Protein AF-A0A1H8HJT3-F1 (afdb_monomer_lite)

Foldseek 3Di:
DFDADPNDTDPDDFKDQLVRLCVVLVPDSVVSVVLCVVVVLDPPPPPDPSRPSMGGCVVCVVVSVQLSQFDALCVLCVLQVHDSVVSVLCVVLVQFDFQDPDPVDRRTHHNVSSVVLLVVLVVQADEDPDPDPFKDWLVVLCVVQVHRSNVVSVCSVVVQWRWYFHPVDSHSRRIITGNVSSVVSLVVVLVVVVVVVVPPPAKDFLCVLCVQQPNNDPVLSVVCVVVVNFDWDWDQRPRVRDTTTMDGPVRSVSNVQFKHALNRLCVVLVDDSVVLVVQCVVLVFDADQVVNNDSDRMGTCVRSVVSSVVVSVVVVD

Secondary structure (DSSP, 8-state):
--EEETTEEESS--EEEHHHHHHHH---HHHHHHHHHHTTSS-TT--S-TTT-EEEHHHHHHHHHHHHT-B-HHHHHHHHT--HHHHHHHHHTTSS--S---TT-S--B-HHHHHHHHHHHHHHPEEE-TT-TTEEEHHHHHHHHT--HHHHHHHHHTTSS-EEEETT--SGGGEEEEHHHHHHHHHHHHHHHHHHHHTSTTEEEHHHHHHHTT---HHHHHHHHHTTSS--EEEE-TTT--EEEEEEHHHHHHHHHHEEEHHHHHHHH---HHHHHHHHHHTTPPP--GGG---SSEEEHHHHHHHHHHHHHHTT-

Structure (mmCIF, N/CA/C/O backbone):
data_AF-A0A1H8HJT3-F1
#
_entry.id   AF-A0A1H8HJT3-F1
#
loop_
_atom_site.group_PDB
_atom_site.id
_atom_site.type_symbol
_atom_site.label_atom_id
_atom_site.label_alt_id
_atom_site.label_comp_id
_atom_site.label_asym_id
_atom_site.label_entity_id
_atom_site.label_seq_id
_atom_site.pdbx_PDB_ins_code
_atom_site.Cartn_x
_atom_site.Cartn_y
_atom_site.Cartn_z
_atom_site.occupancy
_atom_site.B_iso_or_equiv
_atom_site.auth_seq_id
_atom_site.auth_comp_id
_atom_site.auth_asym_id
_atom_site.auth_atom_id
_atom_site.pdbx_PDB_model_num
ATOM 1 N N . MET A 1 1 ? 26.029 -5.444 -39.723 1.00 47.34 1 MET A N 1
ATOM 2 C CA . MET A 1 1 ? 26.834 -6.480 -40.407 1.00 47.34 1 MET A CA 1
ATOM 3 C C . MET A 1 1 ? 25.869 -7.390 -41.136 1.00 47.34 1 MET A C 1
ATOM 5 O O . MET A 1 1 ? 24.895 -7.790 -40.513 1.00 47.34 1 MET A O 1
ATOM 9 N N . ALA A 1 2 ? 26.097 -7.652 -42.421 1.00 57.31 2 ALA A N 1
ATOM 10 C CA . ALA A 1 2 ? 25.300 -8.609 -43.182 1.00 57.31 2 ALA A CA 1
ATOM 11 C C . ALA A 1 2 ? 25.501 -10.018 -42.601 1.00 57.31 2 ALA A C 1
ATOM 13 O O . ALA A 1 2 ? 26.639 -10.463 -42.432 1.00 57.31 2 ALA A O 1
ATOM 14 N N . GLU A 1 3 ? 24.411 -10.689 -42.231 1.00 67.06 3 GLU A N 1
ATOM 15 C CA . GLU A 1 3 ? 24.449 -12.054 -41.708 1.00 67.06 3 GLU A CA 1
ATOM 16 C C . GLU A 1 3 ? 24.258 -13.032 -42.870 1.00 67.06 3 GLU A C 1
ATOM 18 O O . GLU A 1 3 ? 23.295 -12.929 -43.627 1.00 67.06 3 GLU A O 1
ATOM 23 N N . PHE A 1 4 ? 25.185 -13.978 -43.030 1.00 71.19 4 PHE A N 1
ATOM 24 C CA . PHE A 1 4 ? 25.127 -14.983 -44.089 1.00 71.19 4 PHE A CA 1
ATOM 25 C C . PHE A 1 4 ? 24.716 -16.334 -43.506 1.00 71.19 4 PHE A C 1
ATOM 27 O O . PHE A 1 4 ? 25.424 -16.903 -42.674 1.00 71.19 4 PHE A O 1
ATOM 34 N N . LEU A 1 5 ? 23.591 -16.879 -43.970 1.00 70.31 5 LEU A N 1
ATOM 35 C CA . LEU A 1 5 ? 23.123 -18.223 -43.624 1.00 70.31 5 LEU A CA 1
ATOM 36 C C . LEU A 1 5 ? 23.218 -19.110 -44.864 1.00 70.31 5 LEU A C 1
ATOM 38 O O . LEU A 1 5 ? 22.605 -18.825 -45.891 1.00 70.31 5 LEU A O 1
ATOM 42 N N . LEU A 1 6 ? 24.012 -20.182 -44.770 1.00 78.06 6 LEU A N 1
ATOM 43 C CA . LEU A 1 6 ? 24.258 -21.129 -45.869 1.00 78.06 6 LEU A CA 1
ATOM 44 C C . LEU A 1 6 ? 24.693 -20.438 -47.180 1.00 78.06 6 LEU A C 1
ATOM 46 O O . LEU A 1 6 ? 24.248 -20.800 -48.267 1.00 78.06 6 LEU A O 1
ATOM 50 N N . GLY A 1 7 ? 25.546 -19.412 -47.073 1.00 74.81 7 GLY A N 1
ATOM 51 C CA . GLY A 1 7 ? 26.086 -18.679 -48.224 1.00 74.81 7 GLY A CA 1
ATOM 52 C C . GLY A 1 7 ? 25.129 -17.666 -48.861 1.00 74.81 7 GLY A C 1
ATOM 53 O O . GLY A 1 7 ? 25.466 -17.095 -49.893 1.00 74.81 7 GLY A O 1
ATOM 54 N N . ARG A 1 8 ? 23.957 -17.414 -48.264 1.00 69.62 8 ARG A N 1
ATOM 55 C CA . ARG A 1 8 ? 23.030 -16.358 -48.692 1.00 69.62 8 ARG A CA 1
ATOM 56 C C . ARG A 1 8 ? 23.002 -15.234 -47.673 1.00 69.62 8 ARG A C 1
ATOM 58 O O . ARG A 1 8 ? 22.897 -15.496 -46.476 1.00 69.62 8 ARG A O 1
ATOM 65 N N . GLU A 1 9 ? 23.081 -14.002 -48.160 1.00 75.44 9 GLU A N 1
ATOM 66 C CA . GLU A 1 9 ? 22.855 -12.819 -47.340 1.00 75.44 9 GLU A CA 1
ATOM 67 C C . GLU A 1 9 ? 21.403 -12.819 -46.859 1.00 75.44 9 GLU A C 1
ATOM 69 O O . GLU A 1 9 ? 20.465 -12.930 -47.653 1.00 75.44 9 GLU A O 1
ATOM 74 N N . VAL A 1 10 ? 21.220 -12.745 -45.547 1.00 72.75 10 VAL A N 1
ATOM 75 C CA . VAL A 1 10 ? 19.909 -12.645 -44.919 1.00 72.75 10 VAL A CA 1
ATOM 76 C C . VAL A 1 10 ? 19.717 -11.200 -44.497 1.00 72.75 10 VAL A C 1
ATOM 78 O O . VAL A 1 10 ? 20.330 -10.728 -43.543 1.00 72.75 10 VAL A O 1
ATOM 81 N N . SER A 1 11 ? 18.861 -10.497 -45.236 1.00 71.12 11 SER A N 1
ATOM 82 C CA . SER A 1 11 ? 18.556 -9.084 -45.002 1.00 71.12 11 SER A CA 1
ATOM 83 C C . SER A 1 11 ? 17.701 -8.855 -43.753 1.00 71.12 11 SER A C 1
ATOM 85 O O . SER A 1 11 ? 17.733 -7.769 -43.183 1.00 71.12 11 SER A O 1
ATOM 87 N N . GLU A 1 12 ? 16.945 -9.867 -43.315 1.00 74.50 12 GLU A N 1
ATOM 88 C CA . GLU A 1 12 ? 16.011 -9.759 -42.194 1.00 74.50 12 GLU A CA 1
ATOM 89 C C . GLU A 1 12 ? 16.034 -11.004 -41.307 1.00 74.50 12 GLU A C 1
ATOM 91 O O . GLU A 1 12 ? 15.809 -12.134 -41.756 1.00 74.50 12 GLU A O 1
ATOM 96 N N . ARG A 1 13 ? 16.238 -10.793 -40.005 1.00 79.00 13 ARG A N 1
ATOM 97 C CA . ARG A 1 13 ? 16.181 -11.866 -39.017 1.00 79.00 13 ARG A CA 1
ATOM 98 C C . ARG A 1 13 ? 14.722 -12.208 -38.719 1.00 79.00 13 ARG A C 1
ATOM 100 O O . ARG A 1 13 ? 14.004 -11.430 -38.106 1.00 79.00 13 ARG A O 1
ATOM 107 N N . ARG A 1 14 ? 14.277 -13.388 -39.164 1.00 84.69 14 ARG A N 1
ATOM 108 C CA . ARG A 1 14 ? 12.888 -13.860 -38.979 1.00 84.69 14 ARG A CA 1
ATOM 109 C C . ARG A 1 14 ? 12.666 -14.613 -37.671 1.00 84.69 14 ARG A C 1
ATOM 111 O O . ARG A 1 14 ? 11.583 -14.544 -37.096 1.00 84.69 14 ARG A O 1
ATOM 118 N N . LEU A 1 15 ? 13.681 -15.333 -37.206 1.00 88.19 15 LEU A N 1
ATOM 119 C CA . LEU A 1 15 ? 13.631 -16.124 -35.982 1.00 88.19 15 LEU A CA 1
ATOM 120 C C . LEU A 1 15 ? 14.811 -15.770 -35.090 1.00 88.19 15 LEU A C 1
ATOM 122 O O . LEU A 1 15 ? 15.947 -15.678 -35.553 1.00 88.19 15 LEU A O 1
ATOM 126 N N . HIS A 1 16 ? 14.528 -15.655 -33.800 1.00 89.69 16 HIS A N 1
ATOM 127 C CA . HIS A 1 16 ? 15.536 -15.642 -32.754 1.00 89.69 16 HIS A CA 1
ATOM 128 C C . HIS A 1 16 ? 15.471 -16.934 -31.967 1.00 89.69 16 HIS A C 1
ATOM 130 O O . HIS A 1 16 ? 14.386 -17.380 -31.621 1.00 89.69 16 HIS A O 1
ATOM 136 N N . SER A 1 17 ? 16.625 -17.495 -31.618 1.00 91.75 17 SER A N 1
ATOM 137 C CA . SER A 1 17 ? 16.737 -18.303 -30.401 1.00 91.75 17 SER A CA 1
ATOM 138 C C . SER A 1 17 ? 16.943 -17.397 -29.186 1.00 91.75 17 SER A C 1
ATOM 140 O O . SER A 1 17 ? 17.455 -16.280 -29.337 1.00 91.75 17 SER A O 1
ATOM 142 N N . VAL A 1 18 ? 16.642 -17.890 -27.979 1.00 92.00 18 VAL A N 1
ATOM 143 C CA . VAL A 1 18 ? 16.963 -17.182 -26.721 1.00 92.00 18 VAL A CA 1
ATOM 144 C C . VAL A 1 18 ? 18.435 -16.756 -26.692 1.00 92.00 18 VAL A C 1
ATOM 146 O O . VAL A 1 18 ? 18.737 -15.614 -26.360 1.00 92.00 18 VAL A O 1
ATOM 149 N N . ARG A 1 19 ? 19.351 -17.632 -27.130 1.00 91.88 19 ARG A N 1
ATOM 150 C CA . ARG A 1 19 ? 20.790 -17.330 -27.205 1.00 91.88 19 ARG A CA 1
ATOM 151 C C . ARG A 1 19 ? 21.093 -16.151 -28.131 1.00 91.88 19 ARG A C 1
ATOM 153 O O . ARG A 1 19 ? 21.801 -15.227 -27.749 1.00 91.88 19 ARG A O 1
ATOM 160 N N . THR A 1 20 ? 20.559 -16.165 -29.352 1.00 91.00 20 THR A N 1
ATOM 161 C CA . THR A 1 20 ? 20.819 -15.083 -30.320 1.00 91.00 20 THR A CA 1
ATOM 162 C C . THR A 1 20 ? 20.220 -13.750 -29.881 1.00 91.00 20 THR A C 1
ATOM 164 O O . THR A 1 20 ? 20.852 -12.718 -30.064 1.00 91.00 20 THR A O 1
ATOM 167 N N . ALA A 1 21 ? 19.036 -13.768 -29.262 1.00 90.44 21 ALA A N 1
ATOM 168 C CA . ALA A 1 21 ? 18.409 -12.556 -28.749 1.00 90.44 21 ALA A CA 1
ATOM 169 C C . ALA A 1 21 ? 19.131 -12.020 -27.501 1.00 90.44 21 ALA A C 1
ATOM 171 O O . ALA A 1 21 ? 19.225 -10.811 -27.320 1.00 90.44 21 ALA A O 1
ATOM 172 N N . SER A 1 22 ? 19.704 -12.898 -26.671 1.00 92.44 22 SER A N 1
ATOM 173 C CA . SER A 1 22 ? 20.546 -12.508 -25.532 1.00 92.44 22 SER A CA 1
ATOM 174 C C . SER A 1 22 ? 21.808 -11.775 -25.983 1.00 92.44 22 SER A C 1
ATOM 176 O O . SER A 1 22 ? 22.136 -10.727 -25.434 1.00 92.44 22 SER A O 1
ATOM 178 N N . LEU A 1 23 ? 22.476 -12.274 -27.028 1.00 89.69 23 LEU A N 1
ATOM 179 C CA . LEU A 1 23 ? 23.650 -11.615 -27.607 1.00 89.69 23 LEU A CA 1
ATOM 180 C C . LEU A 1 23 ? 23.317 -10.247 -28.212 1.00 89.69 23 LEU A C 1
ATOM 182 O O . LEU A 1 23 ? 24.104 -9.318 -28.072 1.00 89.69 23 LEU A O 1
ATOM 186 N N . GLU A 1 24 ? 22.165 -10.119 -28.871 1.00 87.50 24 GLU A N 1
ATOM 187 C CA . GLU A 1 24 ? 21.742 -8.859 -29.490 1.00 87.50 24 GLU A CA 1
ATOM 188 C C . GLU A 1 24 ? 21.327 -7.802 -28.460 1.00 87.50 24 GLU A C 1
ATOM 190 O O . GLU A 1 24 ? 21.693 -6.638 -28.580 1.00 87.50 24 GLU A O 1
ATOM 195 N N . THR A 1 25 ? 20.590 -8.207 -27.426 1.00 86.31 25 THR A N 1
ATOM 196 C CA . THR A 1 25 ? 20.076 -7.289 -26.397 1.00 86.31 25 THR A CA 1
ATOM 197 C C . THR A 1 25 ? 21.071 -7.023 -25.268 1.00 86.31 25 THR A C 1
ATOM 199 O O . THR A 1 25 ? 20.864 -6.110 -24.473 1.00 86.31 25 THR A O 1
ATOM 202 N N . GLY A 1 26 ? 22.119 -7.844 -25.141 1.00 86.12 26 GLY A N 1
ATOM 203 C CA . GLY A 1 26 ? 23.031 -7.840 -23.994 1.00 86.12 26 GLY A CA 1
ATOM 204 C C . GLY A 1 26 ? 22.403 -8.359 -22.692 1.00 86.12 26 GLY A C 1
ATOM 205 O O . GLY A 1 26 ? 23.054 -8.354 -21.645 1.00 86.12 26 GLY A O 1
ATOM 206 N N . VAL A 1 27 ? 21.148 -8.818 -22.727 1.00 88.50 27 VAL A N 1
ATOM 207 C CA . VAL A 1 27 ? 20.425 -9.330 -21.559 1.00 88.50 27 VAL A CA 1
ATOM 208 C C . VAL A 1 27 ? 20.714 -10.813 -21.389 1.00 88.50 27 VAL A C 1
ATOM 210 O O . VAL A 1 27 ? 20.613 -11.584 -22.337 1.00 88.50 27 VAL A O 1
ATOM 213 N N . GLY A 1 28 ? 21.055 -11.238 -20.170 1.00 89.50 28 GLY A N 1
ATOM 214 C CA . GLY A 1 28 ? 21.396 -12.633 -19.884 1.00 89.50 28 GLY A CA 1
ATOM 215 C C . GLY A 1 28 ? 20.273 -13.614 -20.240 1.00 89.50 28 GLY A C 1
ATOM 216 O O . GLY A 1 28 ? 19.097 -13.355 -19.978 1.00 89.50 28 GLY A O 1
ATOM 217 N N . GLU A 1 29 ? 20.648 -14.771 -20.788 1.00 91.25 29 GLU A N 1
ATOM 218 C CA . GLU A 1 29 ? 19.714 -15.748 -21.362 1.00 91.25 29 GLU A CA 1
ATOM 219 C C . GLU A 1 29 ? 18.589 -16.187 -20.404 1.00 91.25 29 GLU A C 1
ATOM 221 O O . GLU A 1 29 ? 17.451 -16.332 -20.834 1.00 91.25 29 GLU A O 1
ATOM 226 N N . VAL A 1 30 ? 18.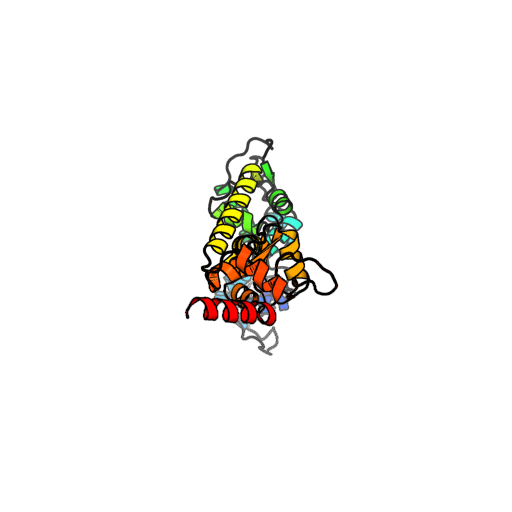879 -16.352 -19.105 1.00 89.19 30 VAL A N 1
ATOM 227 C CA . VAL A 1 30 ? 17.886 -16.744 -18.081 1.00 89.19 30 VAL A CA 1
ATOM 228 C C . VAL A 1 30 ? 16.802 -15.678 -17.902 1.00 89.19 30 VAL A C 1
ATOM 230 O O . VAL A 1 30 ? 15.620 -15.998 -17.805 1.00 89.19 30 VAL A O 1
ATOM 233 N N . ALA A 1 31 ? 17.195 -14.402 -17.857 1.00 89.75 31 ALA A N 1
ATOM 234 C CA . ALA A 1 31 ? 16.247 -13.305 -17.691 1.00 89.75 31 ALA A CA 1
ATOM 235 C C . ALA A 1 31 ? 15.403 -13.122 -18.957 1.00 89.75 31 ALA A C 1
ATOM 237 O O . ALA A 1 31 ? 14.189 -12.949 -18.875 1.00 89.75 31 ALA A O 1
ATOM 238 N N . LEU A 1 32 ? 16.038 -13.220 -20.126 1.00 91.69 32 LEU A N 1
ATOM 239 C CA . LEU A 1 32 ? 15.359 -13.102 -21.409 1.00 91.69 32 LEU A CA 1
ATOM 240 C C . LEU A 1 32 ? 14.343 -14.230 -21.635 1.00 91.69 32 LEU A C 1
ATOM 242 O O . LEU A 1 32 ? 13.225 -13.972 -22.069 1.00 91.69 32 LEU A O 1
ATOM 246 N N . GLU A 1 33 ? 14.708 -15.466 -21.291 1.00 91.50 33 GLU A N 1
ATOM 247 C CA . GLU A 1 33 ? 13.809 -16.624 -21.315 1.00 91.50 33 GLU A CA 1
ATOM 248 C C . GLU A 1 33 ? 12.565 -16.394 -20.449 1.00 91.50 33 GLU A C 1
ATOM 250 O O . GLU A 1 33 ? 11.451 -16.665 -20.900 1.00 91.50 33 GLU A O 1
ATOM 255 N N . GLN A 1 34 ? 12.734 -15.849 -19.241 1.00 91.06 34 GLN A N 1
ATOM 256 C CA . GLN A 1 34 ? 11.617 -15.526 -18.354 1.00 91.06 34 GLN A CA 1
ATOM 257 C C . GLN A 1 34 ? 10.681 -14.485 -18.981 1.00 91.06 34 GLN A C 1
ATOM 259 O O . GLN A 1 34 ? 9.477 -14.718 -19.031 1.00 91.06 34 GLN A O 1
ATOM 264 N N . PHE A 1 35 ? 11.211 -13.368 -19.494 1.00 91.81 35 PHE A N 1
ATOM 265 C CA . PHE A 1 35 ? 10.387 -12.332 -20.131 1.00 91.81 35 PHE A CA 1
ATOM 266 C C . PHE A 1 35 ? 9.626 -12.861 -21.350 1.00 91.81 35 PHE A C 1
ATOM 268 O O . PHE A 1 35 ? 8.453 -12.541 -21.535 1.00 91.81 35 PHE A O 1
ATOM 275 N N . LEU A 1 36 ? 10.277 -13.694 -22.164 1.00 92.25 36 LEU A N 1
ATOM 276 C CA . LEU A 1 36 ? 9.664 -14.331 -23.328 1.00 92.25 36 LEU A CA 1
ATOM 277 C C . LEU A 1 36 ? 8.574 -15.332 -22.918 1.00 92.25 36 LEU A C 1
ATOM 279 O O . LEU A 1 36 ? 7.510 -15.353 -23.528 1.00 92.25 36 LEU A O 1
ATOM 283 N N . THR A 1 37 ? 8.799 -16.113 -21.861 1.00 92.19 37 THR A N 1
ATOM 284 C CA . THR A 1 37 ? 7.805 -17.059 -21.323 1.00 92.19 37 THR A CA 1
ATOM 285 C C . THR A 1 37 ? 6.593 -16.322 -20.745 1.00 92.19 37 THR A C 1
ATOM 287 O O . THR A 1 37 ? 5.460 -16.669 -21.062 1.00 92.19 37 THR A O 1
ATOM 290 N N . GLU A 1 38 ? 6.808 -15.256 -19.967 1.00 90.31 38 GLU A N 1
ATOM 291 C CA . GLU A 1 38 ? 5.732 -14.395 -19.445 1.00 90.31 38 GLU A CA 1
ATOM 292 C C . GLU A 1 38 ? 4.926 -13.721 -20.564 1.00 90.31 38 GLU A C 1
ATOM 294 O O . GLU A 1 38 ? 3.723 -13.519 -20.426 1.00 90.31 38 GLU A O 1
ATOM 299 N N . ALA A 1 39 ? 5.575 -13.393 -21.684 1.00 90.31 39 ALA A N 1
ATOM 300 C CA . ALA A 1 39 ? 4.932 -12.852 -22.879 1.00 90.31 39 ALA A CA 1
ATOM 301 C C . ALA A 1 39 ? 4.308 -13.930 -23.790 1.00 90.31 39 ALA A C 1
ATOM 303 O O . ALA A 1 39 ? 3.856 -13.617 -24.893 1.00 90.31 39 ALA A O 1
ATOM 304 N N . GLY A 1 40 ? 4.304 -15.199 -23.368 1.00 90.81 40 GLY A N 1
ATOM 305 C CA . GLY A 1 40 ? 3.687 -16.308 -24.096 1.00 90.81 40 GLY A CA 1
ATOM 306 C C . GLY A 1 40 ? 4.480 -16.822 -25.301 1.00 90.81 40 GLY A C 1
ATOM 307 O O . GLY A 1 40 ? 3.939 -17.595 -26.085 1.00 90.81 40 GLY A O 1
ATOM 308 N N . ALA A 1 41 ? 5.748 -16.430 -25.466 1.00 90.69 41 ALA A N 1
ATOM 309 C CA . ALA A 1 41 ? 6.602 -16.949 -26.541 1.00 90.69 41 ALA A CA 1
ATOM 310 C C . ALA A 1 41 ? 6.944 -18.433 -26.350 1.00 90.69 41 ALA A C 1
ATOM 312 O O . ALA A 1 41 ? 7.197 -19.144 -27.323 1.00 90.69 41 ALA A O 1
ATOM 313 N N . PHE A 1 42 ? 6.958 -18.894 -25.097 1.00 90.69 42 PHE A N 1
ATOM 314 C CA . PHE A 1 42 ? 7.259 -20.272 -24.726 1.00 90.69 42 PHE A CA 1
ATOM 315 C C . PHE A 1 42 ? 6.257 -20.799 -23.705 1.00 90.69 42 PHE A C 1
ATOM 317 O O . PHE A 1 42 ? 5.752 -20.055 -22.864 1.00 90.69 42 PHE A O 1
ATOM 324 N N . THR A 1 43 ? 6.013 -22.106 -23.750 1.00 86.25 43 THR A N 1
ATOM 325 C CA . THR A 1 43 ? 5.256 -22.809 -22.714 1.00 86.25 43 THR A CA 1
ATOM 326 C C . THR A 1 43 ? 6.125 -22.970 -21.461 1.00 86.25 43 THR A C 1
ATOM 328 O O . THR A 1 43 ? 7.293 -23.356 -21.583 1.00 86.25 43 THR A O 1
ATOM 331 N N . PRO A 1 44 ? 5.596 -22.711 -20.250 1.00 81.56 44 PRO A N 1
ATOM 332 C CA . PRO A 1 44 ? 6.318 -22.987 -19.013 1.00 81.56 44 PRO A CA 1
ATOM 333 C C . PRO A 1 44 ? 6.768 -24.452 -18.949 1.00 81.56 44 PRO A C 1
ATOM 335 O O . PRO A 1 44 ? 5.963 -25.356 -19.160 1.00 81.56 44 PRO A O 1
ATOM 338 N N . GLY A 1 45 ? 8.049 -24.685 -18.658 1.00 77.81 45 GLY A N 1
ATOM 339 C CA . GLY A 1 45 ? 8.611 -26.038 -18.575 1.00 77.81 45 GLY A CA 1
ATOM 340 C C . GLY A 1 45 ? 9.043 -26.658 -19.908 1.00 77.81 45 GLY A C 1
ATOM 341 O O . GLY A 1 45 ? 9.362 -27.842 -19.922 1.00 77.81 45 GLY A O 1
ATOM 342 N N . ASP A 1 46 ? 9.092 -25.891 -21.004 1.00 82.50 46 ASP A N 1
ATOM 343 C CA . ASP A 1 46 ? 9.794 -26.299 -22.231 1.00 82.50 46 ASP A CA 1
ATOM 344 C C . ASP A 1 46 ? 11.208 -26.796 -21.871 1.00 82.50 46 ASP A C 1
ATOM 346 O O . ASP A 1 46 ? 11.939 -26.113 -21.154 1.00 82.50 46 ASP A O 1
ATOM 350 N N . ASP A 1 47 ? 11.586 -27.995 -22.313 1.00 84.88 47 ASP A N 1
ATOM 351 C CA . ASP A 1 47 ? 12.844 -28.664 -21.959 1.00 84.88 47 ASP A CA 1
ATOM 352 C C . ASP A 1 47 ? 13.949 -28.436 -22.999 1.00 84.88 47 ASP A C 1
ATOM 354 O O . ASP A 1 47 ? 15.124 -28.736 -22.760 1.00 84.88 47 ASP A O 1
ATOM 358 N N . ARG A 1 48 ? 13.607 -27.843 -24.150 1.00 87.81 48 ARG A N 1
ATOM 359 C CA . ARG A 1 48 ? 14.560 -27.623 -25.237 1.00 87.81 48 ARG A CA 1
ATOM 360 C C . ARG A 1 48 ? 15.703 -26.730 -24.756 1.00 87.81 48 ARG A C 1
ATOM 362 O O . ARG A 1 48 ? 15.477 -25.796 -23.984 1.00 87.81 48 ARG A O 1
ATOM 369 N N . PRO A 1 49 ? 16.940 -26.932 -25.236 1.00 88.94 49 PRO A N 1
ATOM 370 C CA . PRO A 1 49 ? 18.034 -26.029 -24.906 1.00 88.94 49 PRO A CA 1
ATOM 371 C C . PRO A 1 49 ? 17.760 -24.628 -25.473 1.00 88.94 49 PRO A C 1
ATOM 373 O O . PRO A 1 49 ? 17.155 -24.483 -26.536 1.00 88.94 49 PRO A O 1
ATOM 376 N N . ARG A 1 50 ? 18.262 -23.583 -24.806 1.00 87.06 50 ARG A N 1
ATOM 377 C CA . ARG A 1 50 ? 18.040 -22.164 -25.167 1.00 87.06 50 ARG A CA 1
ATOM 378 C C . ARG A 1 50 ? 18.431 -21.800 -26.601 1.00 87.06 50 ARG A C 1
ATOM 380 O O . ARG A 1 50 ? 17.827 -20.922 -27.208 1.00 87.06 50 ARG A O 1
ATOM 387 N N . SER A 1 51 ? 19.409 -22.501 -27.168 1.00 87.69 51 SER A N 1
ATOM 388 C CA . SER A 1 51 ? 19.816 -22.361 -28.572 1.00 87.69 51 SER A CA 1
ATOM 389 C C . SER A 1 51 ? 18.782 -22.892 -29.574 1.00 87.69 51 SER A C 1
ATOM 391 O O . SER A 1 51 ? 18.833 -22.522 -30.742 1.00 87.69 51 SER A O 1
ATOM 393 N N . ARG A 1 52 ? 17.848 -23.745 -29.135 1.00 87.06 52 ARG A N 1
ATOM 394 C CA . ARG A 1 52 ? 16.783 -24.357 -29.949 1.00 87.06 52 ARG A CA 1
ATOM 395 C C . ARG A 1 52 ? 15.377 -23.878 -29.573 1.00 87.06 52 ARG A C 1
ATOM 397 O O . ARG A 1 52 ? 14.420 -24.242 -30.250 1.00 87.06 52 ARG A O 1
ATOM 404 N N . ARG A 1 53 ? 15.238 -23.056 -28.528 1.00 89.94 53 ARG A N 1
ATOM 405 C CA . ARG A 1 53 ? 13.990 -22.344 -28.225 1.00 89.94 53 ARG A CA 1
ATOM 406 C C . ARG A 1 53 ? 13.909 -21.085 -29.062 1.00 89.94 53 ARG A C 1
ATOM 408 O O . ARG A 1 53 ? 14.512 -20.067 -28.720 1.00 89.94 53 ARG A O 1
ATOM 415 N N . THR A 1 54 ? 13.211 -21.200 -30.185 1.00 92.19 54 THR A N 1
ATOM 416 C CA . THR A 1 54 ? 13.082 -20.127 -31.168 1.00 92.19 54 THR A CA 1
ATOM 417 C C . THR A 1 54 ? 11.713 -19.468 -31.144 1.00 92.19 54 THR A C 1
ATOM 419 O O . THR A 1 54 ? 10.714 -20.148 -30.931 1.00 92.19 54 THR A O 1
ATOM 422 N N . PHE A 1 55 ? 11.669 -18.171 -31.434 1.00 92.38 55 PHE A N 1
ATOM 423 C CA . PHE A 1 55 ? 10.453 -17.366 -31.514 1.00 92.38 55 PHE A CA 1
ATOM 424 C C . PHE A 1 55 ? 10.512 -16.383 -32.703 1.00 92.38 55 PHE A C 1
ATOM 426 O O . PHE A 1 55 ? 11.612 -16.046 -33.161 1.00 92.38 55 PHE A O 1
ATOM 433 N N . PRO A 1 56 ? 9.356 -15.921 -33.223 1.00 93.00 56 PRO A N 1
ATOM 434 C CA . PRO A 1 56 ? 9.298 -14.941 -34.309 1.00 93.00 56 PRO A CA 1
ATOM 435 C C . PRO A 1 56 ? 9.892 -13.593 -33.891 1.00 93.00 56 PRO A C 1
ATOM 437 O O . PRO A 1 56 ? 9.399 -12.943 -32.969 1.00 93.00 56 PRO A O 1
ATOM 440 N N . ALA A 1 57 ? 10.951 -13.165 -34.577 1.00 89.69 57 ALA A N 1
ATOM 441 C CA . ALA A 1 57 ? 11.697 -11.962 -34.218 1.00 89.69 57 ALA A CA 1
ATOM 442 C C . ALA A 1 57 ? 10.845 -10.690 -34.352 1.00 89.69 57 ALA A C 1
ATOM 444 O O . ALA A 1 57 ? 10.856 -9.849 -33.463 1.00 89.69 57 ALA A O 1
ATOM 445 N N . ASN A 1 58 ? 10.051 -10.580 -35.418 1.00 90.44 58 ASN A N 1
ATOM 446 C CA . ASN A 1 58 ? 9.190 -9.424 -35.678 1.00 90.44 58 ASN A CA 1
ATOM 447 C C . ASN A 1 58 ? 8.083 -9.239 -34.624 1.00 90.44 58 ASN A C 1
ATOM 449 O O . ASN A 1 58 ? 7.828 -8.113 -34.209 1.00 90.44 58 ASN A O 1
ATOM 453 N N . ILE A 1 59 ? 7.452 -10.328 -34.172 1.00 93.25 59 ILE A N 1
ATOM 454 C CA . ILE A 1 59 ? 6.364 -10.283 -33.180 1.00 93.25 59 ILE A CA 1
ATOM 455 C C . ILE A 1 59 ? 6.896 -9.809 -31.823 1.00 93.25 59 ILE A C 1
ATOM 457 O O . ILE A 1 59 ? 6.256 -9.002 -31.153 1.00 93.25 59 ILE A O 1
ATOM 461 N N . TYR A 1 60 ? 8.080 -10.282 -31.427 1.00 94.19 60 TYR A N 1
ATOM 462 C CA . TYR A 1 60 ? 8.661 -9.992 -30.114 1.00 94.19 60 TYR A CA 1
ATOM 463 C C . TYR A 1 60 ? 9.697 -8.859 -30.127 1.00 94.19 60 TYR A C 1
ATOM 465 O O . TYR A 1 60 ? 10.231 -8.527 -29.070 1.00 94.19 60 TYR A O 1
ATOM 473 N N . ALA A 1 61 ? 9.960 -8.218 -31.269 1.00 91.44 61 ALA A N 1
ATOM 474 C CA . ALA A 1 61 ? 10.904 -7.102 -31.366 1.00 91.44 61 ALA A CA 1
ATOM 475 C C . ALA A 1 61 ? 10.596 -5.952 -30.383 1.00 91.44 61 ALA A C 1
ATOM 477 O O . ALA A 1 61 ? 11.530 -5.501 -29.715 1.00 91.44 61 ALA A O 1
ATOM 478 N N . PRO A 1 62 ? 9.328 -5.516 -30.190 1.00 93.25 62 PRO A N 1
ATOM 479 C CA . PRO A 1 62 ? 9.012 -4.494 -29.191 1.00 93.25 62 PRO A CA 1
ATOM 480 C C . PRO A 1 62 ? 9.386 -4.922 -27.767 1.00 93.25 62 PRO A C 1
ATOM 482 O O . PRO A 1 62 ? 9.918 -4.121 -27.003 1.00 93.25 62 PRO A O 1
ATOM 485 N N . LEU A 1 63 ? 9.172 -6.198 -27.425 1.00 92.75 63 LEU A N 1
ATOM 486 C CA . LEU A 1 63 ? 9.542 -6.744 -26.119 1.00 92.75 63 LEU A CA 1
ATOM 487 C C . LEU A 1 63 ? 11.062 -6.785 -25.938 1.00 92.75 63 LEU A C 1
ATOM 489 O O . LEU A 1 63 ? 11.549 -6.455 -24.863 1.00 92.75 63 LEU A O 1
ATOM 493 N N . LEU A 1 64 ? 11.820 -7.179 -26.965 1.00 92.06 64 LEU A N 1
ATOM 494 C CA . LEU A 1 64 ? 13.285 -7.203 -26.895 1.00 92.06 64 LEU A CA 1
ATOM 495 C C . LEU A 1 64 ? 13.860 -5.796 -26.695 1.00 92.06 64 LEU A C 1
ATOM 497 O O . LEU A 1 64 ? 14.737 -5.616 -25.851 1.00 92.06 64 LEU A O 1
ATOM 501 N N . ALA A 1 65 ? 13.327 -4.803 -27.411 1.00 92.19 65 ALA A N 1
ATOM 502 C CA . ALA A 1 65 ? 13.702 -3.402 -27.237 1.00 92.19 65 ALA A CA 1
ATOM 503 C C . ALA A 1 65 ? 13.367 -2.893 -25.824 1.00 92.19 65 ALA A C 1
ATOM 505 O O . ALA A 1 65 ? 14.187 -2.236 -25.183 1.00 92.19 65 ALA A O 1
ATOM 506 N N . GLU A 1 66 ? 12.186 -3.244 -25.307 1.00 91.62 66 GLU A N 1
ATOM 507 C CA . GLU A 1 66 ? 11.778 -2.910 -23.944 1.00 91.62 66 GLU A CA 1
ATOM 508 C C . GLU A 1 66 ? 12.722 -3.536 -22.908 1.00 91.62 66 GLU A C 1
ATOM 510 O O . GLU A 1 66 ? 13.257 -2.828 -22.056 1.00 91.62 66 GLU A O 1
ATOM 515 N N . VAL A 1 67 ? 12.969 -4.845 -23.004 1.00 91.12 67 VAL A N 1
ATOM 516 C CA . VAL A 1 67 ? 13.802 -5.612 -22.067 1.00 91.12 67 VAL A CA 1
ATOM 517 C C . VAL A 1 67 ? 15.247 -5.110 -22.053 1.00 91.12 67 VAL A C 1
ATOM 519 O O . VAL A 1 67 ? 15.838 -5.001 -20.979 1.00 91.12 67 VAL A O 1
ATOM 522 N N . ALA A 1 68 ? 15.789 -4.725 -23.211 1.00 90.12 68 ALA A N 1
ATOM 523 C CA . ALA A 1 68 ? 17.113 -4.112 -23.318 1.00 90.12 68 ALA A CA 1
ATOM 524 C C . ALA A 1 68 ? 17.209 -2.744 -22.612 1.00 90.12 68 ALA A C 1
ATOM 526 O O . ALA A 1 68 ? 18.289 -2.344 -22.184 1.00 90.12 68 ALA A O 1
ATOM 527 N N . SER A 1 69 ? 16.088 -2.032 -22.459 1.00 92.31 69 SER A N 1
ATOM 528 C CA . SER A 1 69 ? 16.027 -0.724 -21.787 1.00 92.31 69 SER A CA 1
ATOM 529 C C . SER A 1 69 ? 15.762 -0.799 -20.276 1.00 92.31 69 SER A C 1
ATOM 531 O O . SER A 1 69 ? 15.766 0.231 -19.595 1.00 92.31 69 SER A O 1
ATOM 533 N N . LEU A 1 70 ? 15.504 -1.996 -19.733 1.00 93.62 70 LEU A N 1
ATOM 534 C CA . LEU A 1 70 ? 15.171 -2.163 -18.320 1.00 93.62 70 LEU A CA 1
ATOM 535 C C . LEU A 1 70 ? 16.365 -1.847 -17.423 1.00 93.62 70 LEU A C 1
ATOM 537 O O . LEU A 1 70 ? 17.501 -2.239 -17.675 1.00 93.62 70 LEU A O 1
ATOM 541 N N . VAL A 1 71 ? 16.077 -1.201 -16.300 1.00 93.44 71 VAL A N 1
ATOM 542 C CA . VAL A 1 71 ? 17.078 -0.813 -15.310 1.00 93.44 71 VAL A CA 1
ATOM 543 C C . VAL A 1 71 ? 16.854 -1.495 -13.968 1.00 93.44 71 VAL A C 1
ATOM 545 O O . VAL A 1 71 ? 15.837 -2.144 -13.699 1.00 93.44 71 VAL A O 1
ATOM 548 N N . THR A 1 72 ? 17.853 -1.357 -13.102 1.00 93.06 72 THR A N 1
ATOM 549 C CA . THR A 1 72 ? 17.734 -1.695 -11.683 1.00 93.06 72 THR A CA 1
ATOM 550 C C . THR A 1 72 ? 16.939 -0.618 -10.942 1.00 93.06 72 THR A C 1
ATOM 552 O O . THR A 1 72 ? 16.785 0.501 -11.428 1.00 93.06 72 THR A O 1
ATOM 555 N N . ALA A 1 73 ? 16.491 -0.918 -9.720 1.00 91.44 73 ALA A N 1
ATOM 556 C CA . ALA A 1 73 ? 15.820 0.072 -8.874 1.00 91.44 73 ALA A CA 1
ATOM 557 C C . ALA A 1 73 ? 16.692 1.319 -8.609 1.00 91.44 73 ALA A C 1
ATOM 559 O O . ALA A 1 73 ? 16.165 2.417 -8.466 1.00 91.44 73 ALA A O 1
ATOM 560 N N . ILE A 1 74 ? 18.024 1.167 -8.588 1.00 92.69 74 ILE A N 1
ATOM 561 C CA . ILE A 1 74 ? 18.966 2.288 -8.442 1.00 92.69 74 ILE A CA 1
ATOM 562 C C . ILE A 1 74 ? 18.944 3.174 -9.691 1.00 92.69 74 ILE A C 1
ATOM 564 O O . ILE A 1 74 ? 18.855 4.391 -9.565 1.00 92.69 74 ILE A O 1
ATOM 568 N N . GLY A 1 75 ? 18.983 2.570 -10.883 1.00 94.38 75 GLY A N 1
ATOM 569 C CA . GLY A 1 75 ? 18.894 3.316 -12.142 1.00 94.38 75 GLY A CA 1
ATOM 570 C C . GLY A 1 75 ? 17.561 4.055 -12.278 1.00 94.38 75 GLY A C 1
ATOM 571 O O . GLY A 1 75 ? 17.540 5.211 -12.688 1.00 94.38 75 GLY A O 1
ATOM 572 N N . LEU A 1 76 ? 16.459 3.428 -11.848 1.00 95.00 76 LEU A N 1
ATOM 573 C CA . LEU A 1 76 ? 15.151 4.082 -11.787 1.00 95.00 76 LEU A CA 1
ATOM 574 C C . LEU A 1 76 ? 15.166 5.292 -10.842 1.00 95.00 76 LEU A C 1
ATOM 576 O O . LEU A 1 76 ? 14.720 6.367 -11.230 1.00 95.00 76 LEU A O 1
ATOM 580 N N . ALA A 1 77 ? 15.712 5.127 -9.631 1.00 94.00 77 ALA A N 1
ATOM 581 C CA . ALA A 1 77 ? 15.815 6.195 -8.638 1.00 94.00 77 ALA A CA 1
ATOM 582 C C . ALA A 1 77 ? 16.592 7.403 -9.179 1.00 94.00 77 ALA A C 1
ATOM 584 O O . ALA A 1 77 ? 16.116 8.532 -9.090 1.00 94.00 77 ALA A O 1
ATOM 585 N N . GLN A 1 78 ? 17.742 7.155 -9.813 1.00 93.88 78 GLN A N 1
ATOM 586 C CA . GLN A 1 78 ? 18.550 8.198 -10.447 1.00 93.88 78 GLN A CA 1
ATOM 587 C C . GLN A 1 78 ? 17.779 8.926 -11.550 1.00 93.88 78 GLN A C 1
ATOM 589 O O . GLN A 1 78 ? 17.765 10.154 -11.567 1.00 93.88 78 GLN A O 1
ATOM 594 N N . ALA A 1 79 ? 17.104 8.187 -12.434 1.00 92.75 79 ALA A N 1
ATOM 595 C CA . ALA A 1 79 ? 16.387 8.776 -13.559 1.00 92.75 79 ALA A CA 1
ATOM 596 C C . ALA A 1 79 ? 15.214 9.670 -13.124 1.00 92.75 79 ALA A C 1
ATOM 598 O O . ALA A 1 79 ? 14.985 10.712 -13.727 1.00 92.75 79 ALA A O 1
ATOM 599 N N . MET A 1 80 ? 14.488 9.297 -12.065 1.00 93.62 80 MET A N 1
ATOM 600 C CA . MET A 1 80 ? 13.372 10.101 -11.547 1.00 93.62 80 MET A CA 1
ATOM 601 C C . MET A 1 80 ? 13.792 11.146 -10.494 1.00 93.62 80 MET A C 1
ATOM 603 O O . MET A 1 80 ? 12.942 11.867 -9.963 1.00 93.62 80 MET A O 1
ATOM 607 N N . GLY A 1 81 ? 15.083 11.210 -10.153 1.00 92.50 81 GLY A N 1
ATOM 608 C CA . GLY A 1 81 ? 15.610 12.068 -9.091 1.00 92.50 81 GLY A CA 1
ATOM 609 C C . GLY A 1 81 ? 15.044 11.739 -7.699 1.00 92.50 81 GLY A C 1
ATOM 610 O O . GLY A 1 81 ? 14.825 12.622 -6.876 1.00 92.50 81 GLY A O 1
ATOM 611 N N . ALA A 1 82 ? 14.773 10.465 -7.432 1.00 92.81 82 ALA A N 1
ATOM 612 C CA . ALA A 1 82 ? 14.379 9.977 -6.116 1.00 92.81 82 ALA A CA 1
ATOM 613 C C . ALA A 1 82 ? 15.572 9.327 -5.407 1.00 92.81 82 ALA A C 1
ATOM 615 O O . ALA A 1 82 ? 16.515 8.829 -6.024 1.00 92.81 82 ALA A O 1
ATOM 616 N N . THR A 1 83 ? 15.514 9.259 -4.084 1.00 92.00 83 THR A N 1
ATOM 617 C CA . THR A 1 83 ? 16.430 8.413 -3.318 1.00 92.00 83 THR A CA 1
ATOM 618 C C . THR A 1 83 ? 15.989 6.947 -3.387 1.00 92.00 83 THR A C 1
ATOM 620 O O . THR A 1 83 ? 14.828 6.621 -3.652 1.00 92.00 83 THR A O 1
ATOM 623 N N . ARG A 1 84 ? 16.910 6.023 -3.089 1.00 91.19 84 ARG A N 1
ATOM 624 C CA . ARG A 1 84 ? 16.613 4.582 -3.073 1.00 91.19 84 ARG A CA 1
ATOM 625 C C . ARG A 1 84 ? 15.450 4.225 -2.138 1.00 91.19 84 ARG A C 1
ATOM 627 O O . ARG A 1 84 ? 14.583 3.448 -2.527 1.00 91.19 84 ARG A O 1
ATOM 634 N N . GLY A 1 85 ? 15.424 4.794 -0.931 1.00 91.81 85 GLY A N 1
ATOM 635 C CA . GLY A 1 85 ? 14.365 4.521 0.046 1.00 91.81 85 GLY A CA 1
ATOM 636 C C . GLY A 1 85 ? 12.989 4.993 -0.430 1.00 91.81 85 GLY A C 1
ATOM 637 O O . GLY A 1 85 ? 11.979 4.361 -0.133 1.00 91.81 85 GLY A O 1
ATOM 638 N N . GLU A 1 86 ? 12.945 6.060 -1.227 1.00 94.12 86 GLU A N 1
ATOM 639 C CA . GLU A 1 86 ? 11.698 6.577 -1.784 1.00 94.12 86 GLU A CA 1
ATOM 640 C C . GLU A 1 86 ? 11.137 5.667 -2.870 1.00 94.12 86 GLU A C 1
ATOM 642 O O . GLU A 1 86 ? 9.942 5.373 -2.853 1.00 94.12 86 GLU A O 1
ATOM 647 N N . VAL A 1 87 ? 11.997 5.165 -3.761 1.00 94.69 87 VAL A N 1
ATOM 648 C CA . VAL A 1 87 ? 11.608 4.156 -4.755 1.00 94.69 87 VAL A CA 1
ATOM 649 C C . VAL A 1 87 ? 11.131 2.879 -4.069 1.00 94.69 87 VAL A C 1
ATOM 651 O O . VAL A 1 87 ? 10.083 2.352 -4.424 1.00 94.69 87 VAL A O 1
ATOM 654 N N . GLU A 1 88 ? 11.830 2.402 -3.038 1.00 92.88 88 GLU A N 1
ATOM 655 C CA . GLU A 1 88 ? 11.387 1.231 -2.270 1.00 92.88 88 GLU A CA 1
ATOM 656 C C . GLU A 1 88 ? 10.013 1.454 -1.609 1.00 92.88 88 GLU A C 1
ATOM 658 O O . GLU A 1 88 ? 9.175 0.548 -1.608 1.00 92.88 88 GLU A O 1
ATOM 663 N N . ALA A 1 89 ? 9.738 2.658 -1.095 1.00 93.19 89 ALA A N 1
ATOM 664 C CA . ALA A 1 89 ? 8.429 3.010 -0.547 1.00 93.19 89 ALA A CA 1
ATOM 665 C C . ALA A 1 89 ? 7.331 3.053 -1.625 1.00 93.19 89 ALA A C 1
ATOM 667 O O . ALA A 1 89 ? 6.231 2.556 -1.387 1.00 93.19 89 ALA A O 1
ATOM 668 N N . LEU A 1 90 ? 7.630 3.592 -2.812 1.00 94.81 90 LEU A N 1
ATOM 669 C CA . LEU A 1 90 ? 6.718 3.614 -3.961 1.00 94.81 90 LEU A CA 1
ATOM 670 C C . LEU A 1 90 ? 6.377 2.204 -4.454 1.00 94.81 90 LEU A C 1
ATOM 672 O O . LEU A 1 90 ? 5.217 1.920 -4.748 1.00 94.81 90 LEU A O 1
ATOM 676 N N . ILE A 1 91 ? 7.369 1.313 -4.497 1.00 93.19 91 ILE A N 1
ATOM 677 C CA . ILE A 1 91 ? 7.183 -0.097 -4.857 1.00 93.19 91 ILE A CA 1
ATOM 678 C C . ILE A 1 91 ? 6.297 -0.791 -3.823 1.00 93.19 91 ILE A C 1
ATOM 680 O O . ILE A 1 91 ? 5.315 -1.439 -4.175 1.00 93.19 91 ILE A O 1
ATOM 684 N N . ARG A 1 92 ? 6.603 -0.623 -2.529 1.00 91.12 92 ARG A N 1
ATOM 685 C CA . ARG A 1 92 ? 5.805 -1.212 -1.442 1.00 91.12 92 ARG A CA 1
ATOM 686 C C . ARG A 1 92 ? 4.370 -0.681 -1.429 1.00 91.12 92 ARG A C 1
ATOM 688 O O . ARG A 1 92 ? 3.455 -1.418 -1.087 1.00 91.12 92 ARG A O 1
ATOM 695 N N . GLY A 1 93 ? 4.184 0.585 -1.797 1.00 87.94 93 GLY A N 1
ATOM 696 C CA . GLY A 1 93 ? 2.880 1.224 -1.945 1.00 87.94 93 GLY A CA 1
ATOM 697 C C . GLY A 1 93 ? 2.140 0.873 -3.239 1.00 87.94 93 GLY A C 1
ATOM 698 O O . GLY A 1 93 ? 1.086 1.450 -3.475 1.00 87.94 93 GLY A O 1
ATOM 699 N N . GLY A 1 94 ? 2.684 -0.010 -4.086 1.00 91.56 94 GLY A N 1
ATOM 700 C CA . GLY A 1 94 ? 2.050 -0.441 -5.336 1.00 91.56 94 GLY A CA 1
ATOM 701 C C . GLY A 1 94 ? 2.010 0.624 -6.436 1.00 91.56 94 GLY A C 1
ATOM 702 O O . GLY A 1 94 ? 1.309 0.450 -7.427 1.00 91.56 94 GLY A O 1
ATOM 703 N N . VAL A 1 95 ? 2.744 1.728 -6.283 1.00 94.06 95 VAL A N 1
ATOM 704 C CA . VAL A 1 95 ? 2.754 2.829 -7.259 1.00 94.06 95 VAL A CA 1
ATOM 705 C C . VAL A 1 95 ? 3.657 2.497 -8.439 1.00 94.06 95 VAL A C 1
ATOM 707 O O . VAL A 1 95 ? 3.292 2.733 -9.586 1.00 94.06 95 VAL A O 1
ATOM 710 N N . LEU A 1 96 ? 4.832 1.931 -8.156 1.00 94.00 96 LEU A N 1
ATOM 711 C CA . LEU A 1 96 ? 5.764 1.442 -9.167 1.00 94.00 96 LEU A CA 1
ATOM 712 C C . LEU A 1 96 ? 5.702 -0.083 -9.194 1.00 94.00 96 LEU A C 1
ATOM 714 O O . LEU A 1 96 ? 6.017 -0.739 -8.201 1.00 94.00 96 LEU A O 1
ATOM 718 N N . THR A 1 97 ? 5.327 -0.643 -10.342 1.00 91.50 97 THR A N 1
ATOM 719 C CA . THR A 1 97 ? 5.196 -2.094 -10.528 1.00 91.50 97 THR A CA 1
ATOM 720 C C . THR A 1 97 ? 6.321 -2.605 -11.427 1.00 91.50 97 THR A C 1
ATOM 722 O O . THR A 1 97 ? 6.555 -2.025 -12.487 1.00 91.50 97 THR A O 1
ATOM 725 N N . PRO A 1 98 ? 7.047 -3.668 -11.039 1.00 92.44 98 PRO A N 1
ATOM 726 C CA . PRO A 1 98 ? 8.104 -4.207 -11.878 1.00 92.44 98 PRO A CA 1
ATOM 727 C C . PRO A 1 98 ? 7.525 -4.916 -13.106 1.00 92.44 98 PRO A C 1
ATOM 729 O O . PRO A 1 98 ? 6.425 -5.465 -13.068 1.00 92.44 98 PRO A O 1
ATOM 732 N N . ARG A 1 99 ? 8.318 -4.999 -14.177 1.00 90.56 99 ARG A N 1
ATOM 733 C CA . ARG A 1 99 ? 7.953 -5.715 -15.405 1.00 90.56 99 ARG A CA 1
ATOM 734 C C . ARG A 1 99 ? 7.699 -7.207 -15.190 1.00 90.56 99 ARG A C 1
ATOM 736 O O . ARG A 1 99 ? 6.886 -7.793 -15.900 1.00 90.56 99 ARG A O 1
ATOM 743 N N . THR A 1 100 ? 8.432 -7.798 -14.251 1.00 87.94 100 THR A N 1
ATOM 744 C CA . THR A 1 100 ? 8.355 -9.206 -13.855 1.00 87.94 100 THR A CA 1
ATOM 745 C C . THR A 1 100 ? 8.385 -9.303 -12.334 1.00 87.94 100 THR A C 1
ATOM 747 O O . THR A 1 100 ? 9.108 -8.559 -11.661 1.00 87.94 100 THR A O 1
ATOM 750 N N . GLN A 1 101 ? 7.628 -10.253 -11.788 1.00 86.19 101 GLN A N 1
ATOM 751 C CA . GLN A 1 101 ? 7.637 -10.563 -10.358 1.00 86.19 101 GLN A CA 1
ATOM 752 C C . GLN A 1 101 ? 8.798 -11.485 -9.960 1.00 86.19 101 GLN A C 1
ATOM 754 O O . GLN A 1 101 ? 9.019 -11.730 -8.775 1.00 86.19 101 GLN A O 1
ATOM 759 N N . ASN A 1 102 ? 9.589 -11.968 -10.925 1.00 85.88 102 ASN A N 1
ATOM 760 C CA . ASN A 1 102 ? 10.726 -12.827 -10.638 1.00 85.88 102 ASN A CA 1
ATOM 761 C C . ASN A 1 102 ? 11.791 -12.070 -9.813 1.00 85.88 102 ASN A C 1
ATOM 763 O O . ASN A 1 102 ? 12.349 -11.044 -10.225 1.00 85.88 102 ASN A O 1
ATOM 767 N N . ALA A 1 103 ? 12.070 -12.574 -8.608 1.00 84.19 103 ALA A N 1
ATOM 768 C CA . ALA A 1 103 ? 13.002 -11.956 -7.669 1.00 84.19 103 ALA A CA 1
ATOM 769 C C . ALA A 1 103 ? 14.464 -12.023 -8.143 1.00 84.19 103 ALA A C 1
ATOM 771 O O . ALA A 1 103 ? 15.239 -11.113 -7.845 1.00 84.19 103 ALA A O 1
ATOM 772 N N . SER A 1 104 ? 14.830 -13.050 -8.914 1.00 84.75 104 SER A N 1
ATOM 773 C CA . SER A 1 104 ? 16.195 -13.269 -9.407 1.00 84.75 104 SER A CA 1
ATOM 774 C C . SER A 1 104 ? 16.601 -12.273 -10.496 1.00 84.75 104 SER A C 1
ATOM 776 O O . SER A 1 104 ? 17.792 -12.037 -10.708 1.00 84.75 104 SER A O 1
ATOM 778 N N . ILE A 1 105 ? 15.629 -11.649 -11.168 1.00 86.94 105 ILE A N 1
ATOM 779 C CA . ILE A 1 105 ? 15.875 -10.651 -12.209 1.00 86.94 105 ILE A CA 1
ATOM 780 C C . ILE A 1 105 ? 15.975 -9.265 -11.568 1.00 86.94 105 ILE A C 1
ATOM 782 O O . ILE A 1 105 ? 15.009 -8.725 -11.024 1.00 86.94 105 ILE A O 1
ATOM 786 N N . LYS A 1 106 ? 17.174 -8.674 -11.636 1.00 86.06 106 LYS A N 1
ATOM 787 C CA . LYS A 1 106 ? 17.453 -7.337 -11.086 1.00 86.06 106 LYS A CA 1
ATOM 788 C C . LYS A 1 106 ? 17.023 -6.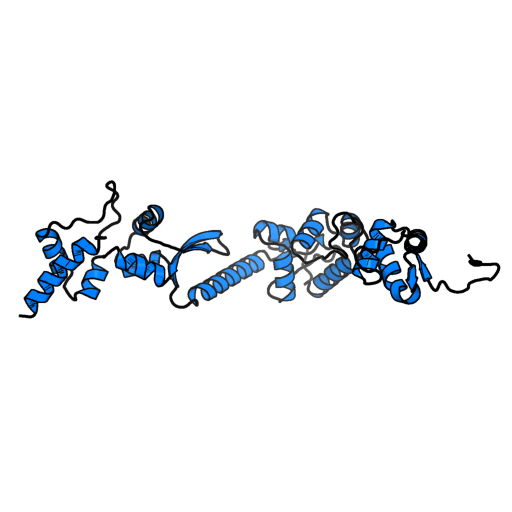202 -12.021 1.00 86.06 106 LYS A C 1
ATOM 790 O O . LYS A 1 106 ? 16.570 -5.167 -11.533 1.00 86.06 106 LYS A O 1
ATOM 795 N N . LEU A 1 107 ? 17.180 -6.384 -13.335 1.00 90.06 107 LEU A N 1
ATOM 796 C CA . LEU A 1 107 ? 16.788 -5.416 -14.364 1.00 90.06 107 LEU A CA 1
ATOM 797 C C . LEU A 1 107 ? 15.328 -5.674 -14.733 1.00 90.06 107 LEU A C 1
ATOM 799 O O . LEU A 1 107 ? 15.031 -6.551 -15.538 1.00 90.06 107 LEU A O 1
ATOM 803 N N . LYS A 1 108 ? 14.412 -4.968 -14.074 1.00 92.94 108 LYS A N 1
ATOM 804 C CA . LYS A 1 108 ? 12.964 -5.184 -14.231 1.00 92.94 108 LYS A CA 1
ATOM 805 C C . LYS A 1 108 ? 12.140 -3.908 -14.178 1.00 92.94 108 LYS A C 1
ATOM 807 O O . LYS A 1 108 ? 10.919 -3.980 -14.105 1.00 92.94 108 LYS A O 1
ATOM 812 N N . TRP A 1 109 ? 12.790 -2.752 -14.190 1.00 94.75 109 TRP A N 1
ATOM 813 C CA . TRP A 1 109 ? 12.128 -1.464 -14.052 1.00 94.75 109 TRP A CA 1
ATOM 814 C C . TRP A 1 109 ? 12.230 -0.676 -15.344 1.00 94.75 109 TRP A C 1
ATOM 816 O O . TRP A 1 109 ? 13.310 -0.595 -15.928 1.00 94.75 109 TRP A O 1
ATOM 826 N N . ARG A 1 110 ? 11.126 -0.062 -15.766 1.00 94.12 110 ARG A N 1
ATOM 827 C CA . ARG A 1 110 ? 11.140 0.889 -16.873 1.00 94.12 110 ARG A CA 1
ATOM 828 C C . ARG A 1 110 ? 11.383 2.280 -16.317 1.00 94.12 110 ARG A C 1
ATOM 830 O O . ARG A 1 110 ? 10.665 2.719 -15.423 1.00 94.12 110 ARG A O 1
ATOM 837 N N . ILE A 1 111 ? 12.354 2.992 -16.882 1.00 93.75 111 ILE A N 1
ATOM 838 C CA . ILE A 1 111 ? 12.582 4.405 -16.545 1.00 93.75 111 ILE A CA 1
ATOM 839 C C . ILE A 1 111 ? 11.315 5.231 -16.814 1.00 93.75 111 ILE A C 1
ATOM 841 O O . ILE A 1 111 ? 10.964 6.097 -16.016 1.00 93.75 111 ILE A O 1
ATOM 845 N N . GLN A 1 112 ? 10.608 4.916 -17.904 1.00 93.06 112 GLN A N 1
ATOM 846 C CA . GLN A 1 112 ? 9.401 5.631 -18.317 1.00 93.06 112 GLN A CA 1
ATOM 847 C C . GLN A 1 112 ? 8.297 5.601 -17.256 1.00 93.06 112 GLN A C 1
ATOM 849 O O . GLN A 1 112 ? 7.631 6.611 -17.079 1.00 93.06 112 GLN A O 1
ATOM 854 N N . ASP A 1 113 ? 8.154 4.514 -16.490 1.00 93.38 113 ASP A N 1
ATOM 855 C CA . ASP A 1 113 ? 7.141 4.427 -15.428 1.00 93.38 113 ASP A CA 1
ATOM 856 C C . ASP A 1 113 ? 7.428 5.447 -14.305 1.00 93.38 113 ASP A C 1
ATOM 858 O O . ASP A 1 113 ? 6.520 6.113 -13.805 1.00 93.38 113 ASP A O 1
ATOM 862 N N . GLY A 1 114 ? 8.704 5.631 -13.942 1.00 93.44 114 GLY A N 1
ATOM 863 C CA . GLY A 1 114 ? 9.120 6.632 -12.952 1.00 93.44 114 GLY A CA 1
ATOM 864 C C . GLY A 1 114 ? 8.996 8.071 -13.462 1.00 93.44 114 GLY A C 1
ATOM 865 O O . GLY A 1 114 ? 8.545 8.950 -12.730 1.00 93.44 114 GLY A O 1
ATOM 866 N N . LEU A 1 115 ? 9.356 8.317 -14.725 1.00 93.62 115 LEU A N 1
ATOM 867 C CA . LEU A 1 115 ? 9.218 9.640 -15.343 1.00 93.62 115 LEU A CA 1
ATOM 868 C C . LEU A 1 115 ? 7.752 10.028 -15.560 1.00 93.62 115 LEU A C 1
ATOM 870 O O . LEU A 1 115 ? 7.390 11.181 -15.333 1.00 93.62 115 LEU A O 1
ATOM 874 N N . ALA A 1 116 ? 6.902 9.073 -15.941 1.00 94.25 116 ALA A N 1
ATOM 875 C CA . ALA A 1 116 ? 5.466 9.280 -16.075 1.00 94.25 116 ALA A CA 1
ATOM 876 C C . ALA A 1 116 ? 4.838 9.668 -14.733 1.00 94.25 116 ALA A C 1
ATOM 878 O O . ALA A 1 116 ? 4.057 10.615 -14.689 1.00 94.25 116 ALA A O 1
ATOM 879 N N . LEU A 1 117 ? 5.238 9.016 -13.633 1.00 94.56 117 LEU A N 1
ATOM 880 C CA . LEU A 1 117 ? 4.803 9.405 -12.289 1.00 94.56 117 LEU A CA 1
ATOM 881 C C . LEU A 1 117 ? 5.214 10.847 -11.953 1.00 94.56 117 LEU A C 1
ATOM 883 O O . LEU A 1 117 ? 4.404 11.612 -11.432 1.00 94.56 117 LEU A O 1
ATOM 887 N N . ASN A 1 118 ? 6.451 11.242 -12.265 1.00 93.50 118 ASN A N 1
ATOM 888 C CA . ASN A 1 118 ? 6.896 12.620 -12.050 1.00 93.50 118 ASN A CA 1
ATOM 889 C C . ASN A 1 118 ? 6.081 13.620 -12.876 1.00 93.50 118 ASN A C 1
ATOM 891 O O . ASN A 1 118 ? 5.681 14.656 -12.350 1.00 93.50 118 ASN A O 1
ATOM 895 N N . ALA A 1 119 ? 5.828 13.318 -14.151 1.00 92.75 119 ALA A N 1
ATOM 896 C CA . ALA A 1 119 ? 5.039 14.166 -15.040 1.00 92.75 119 ALA A CA 1
ATOM 897 C C . ALA A 1 119 ? 3.581 14.291 -14.568 1.00 92.75 119 ALA A C 1
ATOM 899 O O . ALA A 1 119 ? 3.023 15.386 -14.568 1.00 92.75 119 ALA A O 1
ATOM 900 N N . GLU A 1 120 ? 2.988 13.190 -14.109 1.00 94.19 120 GLU A N 1
ATOM 901 C CA . GLU A 1 120 ? 1.644 13.151 -13.538 1.00 94.19 120 GLU A CA 1
ATOM 902 C C . GLU A 1 120 ? 1.544 14.038 -12.290 1.00 94.19 120 GLU A C 1
ATOM 904 O O . GLU A 1 120 ? 0.712 14.944 -12.227 1.00 94.19 120 GLU A O 1
ATOM 909 N N . LEU A 1 121 ? 2.430 13.825 -11.311 1.00 92.62 121 LEU A N 1
ATOM 910 C CA . LEU A 1 121 ? 2.452 14.625 -10.086 1.00 92.62 121 LEU A CA 1
ATOM 911 C C . LEU A 1 121 ? 2.755 16.095 -10.381 1.00 92.62 121 LEU A C 1
ATOM 913 O O . LEU A 1 121 ? 2.198 16.971 -9.724 1.00 92.62 121 LEU A O 1
ATOM 917 N N . GLN A 1 122 ? 3.590 16.372 -11.384 1.00 90.75 122 GLN A N 1
ATOM 918 C CA . GLN A 1 122 ? 3.875 17.729 -11.835 1.00 90.75 122 GLN A CA 1
ATOM 919 C C . GLN A 1 122 ? 2.641 18.414 -12.422 1.00 90.75 122 GLN A C 1
ATOM 921 O O . GLN A 1 122 ? 2.406 19.580 -12.117 1.00 90.75 122 GLN A O 1
ATOM 926 N N . ALA A 1 123 ? 1.849 17.715 -13.234 1.00 91.12 123 ALA A N 1
ATOM 927 C CA . ALA A 1 123 ? 0.628 18.270 -13.812 1.00 91.12 123 ALA A CA 1
ATOM 928 C C . ALA A 1 123 ? -0.417 18.629 -12.739 1.00 91.12 123 ALA A C 1
ATOM 930 O O . ALA A 1 123 ? -1.190 19.568 -12.916 1.00 91.12 123 ALA A O 1
ATOM 931 N N . LEU A 1 124 ? -0.417 17.905 -11.615 1.00 90.94 124 LEU A N 1
ATOM 932 C CA . LEU A 1 124 ? -1.286 18.160 -10.462 1.00 90.94 124 LEU A CA 1
ATOM 933 C C . LEU A 1 124 ? -0.692 19.165 -9.461 1.00 90.94 124 LEU A C 1
ATOM 935 O O . LEU A 1 124 ? -1.394 19.619 -8.552 1.00 90.94 124 LEU A O 1
ATOM 939 N N . ALA A 1 125 ? 0.596 19.493 -9.585 1.00 88.88 125 ALA A N 1
ATOM 940 C CA . ALA A 1 125 ? 1.301 20.306 -8.611 1.00 88.88 125 ALA A CA 1
ATOM 941 C C . ALA A 1 125 ? 0.977 21.790 -8.750 1.00 88.88 125 ALA A C 1
ATOM 943 O O . ALA A 1 125 ? 1.082 22.392 -9.816 1.00 88.88 125 ALA A O 1
ATOM 944 N N . VAL A 1 126 ? 0.678 22.414 -7.613 1.00 86.94 126 VAL A N 1
ATOM 945 C CA . VAL A 1 126 ? 0.606 23.872 -7.522 1.00 86.94 126 VAL A CA 1
ATOM 946 C C . VAL A 1 126 ? 2.005 24.428 -7.229 1.00 86.94 126 VAL A C 1
ATOM 948 O O . VAL A 1 126 ? 2.699 23.887 -6.355 1.00 86.94 126 VAL A O 1
ATOM 951 N N . PRO A 1 127 ? 2.434 25.513 -7.908 1.00 78.00 127 PRO A N 1
ATOM 952 C CA . PRO A 1 127 ? 3.677 26.199 -7.580 1.00 78.00 127 PRO A CA 1
ATOM 953 C C . PRO A 1 127 ? 3.687 26.602 -6.105 1.00 78.00 127 PRO A C 1
ATOM 955 O O . PRO A 1 127 ? 2.820 27.344 -5.640 1.00 78.00 127 PRO A O 1
ATOM 958 N N . ASN A 1 128 ? 4.659 26.093 -5.354 1.00 68.62 128 ASN A N 1
ATOM 959 C CA . ASN A 1 128 ? 4.831 26.437 -3.953 1.00 68.62 128 ASN A CA 1
ATOM 960 C C . ASN A 1 128 ? 5.948 27.481 -3.822 1.00 68.62 128 ASN A C 1
ATOM 962 O O . ASN A 1 128 ? 7.077 27.201 -4.240 1.00 68.62 128 ASN A O 1
ATOM 966 N N . PRO A 1 129 ? 5.691 28.658 -3.227 1.00 53.72 129 PRO A N 1
ATOM 967 C CA . PRO A 1 129 ? 6.757 29.582 -2.879 1.00 53.72 129 PRO A CA 1
ATOM 968 C C . PRO A 1 129 ? 7.640 28.943 -1.797 1.00 53.72 129 PRO A C 1
ATOM 970 O O . PRO A 1 129 ? 7.247 28.799 -0.642 1.00 53.72 129 PRO A O 1
ATOM 973 N N . SER A 1 130 ? 8.831 28.511 -2.212 1.00 51.56 130 SER A N 1
ATOM 974 C CA . SER A 1 130 ? 10.042 28.378 -1.395 1.00 51.56 130 SER A CA 1
ATOM 975 C C . SER A 1 130 ? 9.835 27.853 0.034 1.00 51.56 130 SER A C 1
ATOM 977 O O . SER A 1 130 ? 9.864 28.622 0.988 1.00 51.56 130 SER A O 1
ATOM 979 N N . GLY A 1 131 ? 9.658 26.537 0.203 1.00 54.22 131 GLY A N 1
ATOM 980 C CA . GLY A 1 131 ? 9.853 25.867 1.503 1.00 54.22 131 GLY A CA 1
ATOM 981 C C . GLY A 1 131 ? 9.005 26.385 2.678 1.00 54.22 131 GLY A C 1
ATOM 982 O O . GLY A 1 131 ? 9.398 26.204 3.829 1.00 54.22 131 GLY A O 1
ATOM 983 N N . GLY A 1 132 ? 7.874 27.046 2.402 1.00 57.50 132 GLY A N 1
ATOM 984 C CA . GLY A 1 132 ? 7.072 27.750 3.402 1.00 57.50 132 GLY A CA 1
ATOM 985 C C . GLY A 1 132 ? 6.575 26.866 4.553 1.00 57.50 132 GLY A C 1
ATOM 986 O O . GLY A 1 132 ? 6.206 25.702 4.360 1.00 57.50 132 GLY A O 1
ATOM 987 N N . GLN A 1 133 ? 6.532 27.453 5.757 1.00 68.62 133 GLN A N 1
ATOM 988 C CA . GLN A 1 133 ? 5.944 26.862 6.963 1.00 68.62 133 GLN A CA 1
ATOM 989 C C . GLN A 1 133 ? 4.618 26.154 6.639 1.00 68.62 133 GLN A C 1
ATOM 991 O O . GLN A 1 133 ? 3.677 26.760 6.134 1.00 68.62 133 GLN A O 1
ATOM 996 N N . GLY A 1 134 ? 4.545 24.857 6.946 1.00 80.12 134 GLY A N 1
ATOM 997 C CA . GLY A 1 134 ? 3.325 24.060 6.799 1.00 80.12 134 GLY A CA 1
ATOM 998 C C . GLY A 1 134 ? 3.302 23.101 5.608 1.00 80.12 134 GLY A C 1
ATOM 999 O O . GLY A 1 134 ? 2.394 22.273 5.552 1.00 80.12 134 GLY A O 1
ATOM 1000 N N . TRP A 1 135 ? 4.291 23.137 4.713 1.00 87.62 135 TRP A N 1
ATOM 1001 C CA . TRP A 1 135 ? 4.518 22.065 3.738 1.00 87.62 135 TRP A CA 1
ATOM 1002 C C . TRP A 1 135 ? 5.525 21.045 4.270 1.00 87.62 135 TRP A C 1
ATOM 1004 O O . TRP A 1 135 ? 6.446 21.376 5.015 1.00 87.62 135 TRP A O 1
ATOM 1014 N N . GLU A 1 136 ? 5.344 19.787 3.899 1.00 89.44 136 GLU A N 1
ATOM 1015 C CA . GLU A 1 136 ? 6.303 18.717 4.152 1.00 89.44 136 GLU A CA 1
ATOM 1016 C C . GLU A 1 136 ? 6.383 17.792 2.940 1.00 89.44 136 GLU A C 1
ATOM 1018 O O . GLU A 1 136 ? 5.420 17.664 2.185 1.00 89.44 136 GLU A O 1
ATOM 1023 N N . ARG A 1 137 ? 7.529 17.137 2.750 1.00 90.75 137 ARG A N 1
ATOM 1024 C CA . ARG A 1 137 ? 7.726 16.184 1.651 1.00 90.75 137 ARG A CA 1
ATOM 1025 C C . ARG A 1 137 ? 6.766 15.004 1.776 1.00 90.75 137 ARG A C 1
ATOM 1027 O O . ARG A 1 137 ? 6.470 14.576 2.893 1.00 90.75 137 ARG A O 1
ATOM 1034 N N . LEU A 1 138 ? 6.362 14.420 0.644 1.00 91.69 138 LEU A N 1
ATOM 1035 C CA . LEU A 1 138 ? 5.449 13.263 0.611 1.00 91.69 138 LEU A CA 1
ATOM 1036 C C . LEU A 1 138 ? 5.891 12.127 1.539 1.00 91.69 138 LEU A C 1
ATOM 1038 O O . LEU A 1 138 ? 5.091 11.556 2.274 1.00 91.69 138 LEU A O 1
ATOM 1042 N N . GLN A 1 139 ? 7.185 11.834 1.547 1.00 91.19 139 GLN A N 1
ATOM 1043 C CA . GLN A 1 139 ? 7.751 10.726 2.313 1.00 91.19 139 GLN A CA 1
ATOM 1044 C C . GLN A 1 139 ? 7.803 11.035 3.815 1.00 91.19 139 GLN A C 1
ATOM 1046 O O . GLN A 1 139 ? 7.566 10.156 4.640 1.00 91.19 139 GLN A O 1
ATOM 1051 N N . ALA A 1 140 ? 8.018 12.304 4.180 1.00 90.44 140 ALA A N 1
ATOM 1052 C CA . ALA A 1 140 ? 7.924 12.754 5.567 1.00 90.44 140 ALA A CA 1
ATOM 1053 C C . ALA A 1 140 ? 6.471 12.704 6.072 1.00 90.44 140 ALA A C 1
ATOM 1055 O O . ALA A 1 140 ? 6.229 12.227 7.181 1.00 90.44 140 ALA A O 1
ATOM 1056 N N . ALA A 1 141 ? 5.505 13.116 5.241 1.00 91.56 141 ALA A N 1
ATOM 1057 C CA . ALA A 1 141 ? 4.080 12.998 5.549 1.00 91.56 141 ALA A CA 1
ATOM 1058 C C . ALA A 1 141 ? 3.660 11.531 5.728 1.00 91.56 141 ALA A C 1
ATOM 1060 O O . ALA A 1 141 ? 2.987 11.197 6.701 1.00 91.56 141 ALA A O 1
ATOM 1061 N N . SER A 1 142 ? 4.109 10.653 4.826 1.00 91.94 142 SER A N 1
ATOM 1062 C CA . SER A 1 142 ? 3.884 9.205 4.885 1.00 91.94 142 SER A CA 1
ATOM 1063 C C . SER A 1 142 ? 4.408 8.597 6.185 1.00 91.94 142 SER A C 1
ATOM 1065 O O . SER A 1 142 ? 3.656 7.918 6.889 1.00 91.94 142 SER A O 1
ATOM 1067 N N . ALA A 1 143 ? 5.652 8.910 6.559 1.00 90.75 143 ALA A N 1
ATOM 1068 C CA . ALA A 1 143 ? 6.244 8.450 7.810 1.00 90.75 143 ALA A CA 1
ATOM 1069 C C . ALA A 1 143 ? 5.480 8.974 9.039 1.00 90.75 143 ALA A C 1
ATOM 1071 O O . ALA A 1 143 ? 5.121 8.194 9.919 1.00 90.75 143 ALA A O 1
ATOM 1072 N N . ARG A 1 144 ? 5.161 10.275 9.079 1.00 91.19 144 ARG A N 1
ATOM 1073 C CA . ARG A 1 144 ? 4.425 10.907 10.187 1.00 91.19 144 ARG A CA 1
ATOM 1074 C C . ARG A 1 144 ? 3.028 10.311 10.367 1.00 91.19 144 ARG A C 1
ATOM 1076 O O . ARG A 1 144 ? 2.621 10.003 11.486 1.00 91.19 144 ARG A O 1
ATOM 1083 N N . ALA A 1 145 ? 2.306 10.120 9.267 1.00 87.62 145 ALA A N 1
ATOM 1084 C CA . ALA A 1 145 ? 0.970 9.535 9.263 1.00 87.62 145 ALA A CA 1
ATOM 1085 C C . ALA A 1 145 ? 0.971 8.010 9.460 1.00 87.62 145 ALA A C 1
ATOM 1087 O O . ALA A 1 145 ? -0.091 7.425 9.656 1.00 87.62 145 ALA A O 1
ATOM 1088 N N . HIS A 1 146 ? 2.141 7.361 9.408 1.00 87.19 146 HIS A N 1
ATOM 1089 C CA . HIS A 1 146 ? 2.286 5.905 9.403 1.00 87.19 146 HIS A CA 1
ATOM 1090 C C . HIS A 1 146 ? 1.440 5.222 8.313 1.00 87.19 146 HIS A C 1
ATOM 1092 O O . HIS A 1 146 ? 0.873 4.150 8.546 1.00 87.19 146 HIS A O 1
ATOM 1098 N N . MET A 1 147 ? 1.348 5.838 7.133 1.00 87.44 147 MET A N 1
ATOM 1099 C CA . MET A 1 147 ? 0.606 5.302 5.988 1.00 87.44 147 MET A CA 1
ATOM 1100 C C . MET A 1 147 ? 1.511 5.167 4.765 1.00 87.44 147 MET A C 1
ATOM 1102 O O . MET A 1 147 ? 2.386 6.016 4.579 1.00 87.44 147 MET A O 1
ATOM 1106 N N . PRO A 1 148 ? 1.318 4.140 3.919 1.00 90.94 148 PRO A N 1
ATOM 1107 C CA . PRO A 1 148 ? 2.079 3.979 2.687 1.00 90.94 148 PRO A CA 1
ATOM 1108 C C . PRO A 1 148 ? 2.002 5.220 1.797 1.00 90.94 148 PRO A C 1
ATOM 1110 O O . PRO A 1 148 ? 0.940 5.812 1.629 1.00 90.94 148 PRO A O 1
ATOM 1113 N N . VAL A 1 149 ? 3.114 5.580 1.155 1.00 94.06 149 VAL A N 1
ATOM 1114 C CA . VAL A 1 149 ? 3.143 6.699 0.195 1.00 94.06 149 VAL A CA 1
ATOM 1115 C C . VAL A 1 149 ? 2.160 6.499 -0.971 1.00 94.06 149 VAL A C 1
ATOM 1117 O O . VAL A 1 149 ? 1.657 7.471 -1.528 1.00 94.06 149 VAL A O 1
ATOM 1120 N N . GLY A 1 150 ? 1.816 5.247 -1.296 1.00 92.94 150 GLY A N 1
ATOM 1121 C CA . GLY A 1 150 ? 0.789 4.923 -2.291 1.00 92.94 150 GLY A CA 1
ATOM 1122 C C . GLY A 1 150 ? -0.604 5.456 -1.945 1.00 92.94 150 GLY A C 1
ATOM 1123 O O . GLY A 1 150 ? -1.315 5.901 -2.846 1.00 92.94 150 GLY A O 1
ATOM 1124 N N . ASP A 1 151 ? -0.965 5.520 -0.658 1.00 92.44 151 ASP A N 1
ATOM 1125 C CA . ASP A 1 151 ? -2.241 6.104 -0.224 1.00 92.44 151 ASP A CA 1
ATOM 1126 C C . ASP A 1 151 ? -2.259 7.616 -0.465 1.00 92.44 151 ASP A C 1
ATOM 1128 O O . ASP A 1 151 ? -3.263 8.164 -0.911 1.00 92.44 151 ASP A O 1
ATOM 1132 N N . PHE A 1 152 ? -1.128 8.290 -0.232 1.00 93.88 152 PHE A N 1
ATOM 1133 C CA . PHE A 1 152 ? -0.988 9.719 -0.518 1.00 93.88 152 PHE A CA 1
ATOM 1134 C C . PHE A 1 152 ? -1.095 10.000 -2.014 1.00 93.88 152 PHE A C 1
ATOM 1136 O O . PHE A 1 152 ? -1.804 10.920 -2.407 1.00 93.88 152 PHE A O 1
ATOM 1143 N N . ILE A 1 153 ? -0.428 9.203 -2.851 1.00 94.62 153 ILE A N 1
ATOM 1144 C CA . ILE A 1 153 ? -0.490 9.360 -4.311 1.00 94.62 153 ILE A CA 1
ATOM 1145 C C . ILE A 1 153 ? -1.909 9.098 -4.824 1.00 94.62 153 ILE A C 1
ATOM 1147 O O . ILE A 1 153 ? -2.407 9.851 -5.656 1.00 94.62 153 ILE A O 1
ATOM 1151 N N . SER A 1 154 ? -2.602 8.101 -4.277 1.00 94.00 154 SER A N 1
ATOM 1152 C CA . SER A 1 154 ? -4.006 7.833 -4.611 1.00 94.00 154 SER A CA 1
ATOM 1153 C C . SER A 1 154 ? -4.927 8.982 -4.191 1.00 94.00 154 SER A C 1
ATOM 1155 O O . SER A 1 154 ? -5.778 9.400 -4.970 1.00 94.00 154 SER A O 1
ATOM 1157 N N . ALA A 1 155 ? -4.720 9.552 -3.002 1.00 92.31 155 ALA A N 1
ATOM 1158 C CA . ALA A 1 155 ? -5.474 10.714 -2.533 1.00 92.31 155 ALA A CA 1
ATOM 1159 C C . ALA A 1 155 ? -5.197 11.975 -3.370 1.00 92.31 155 ALA A C 1
ATOM 1161 O O . ALA A 1 155 ? -6.104 12.770 -3.604 1.00 92.31 155 ALA A O 1
ATOM 1162 N N . ILE A 1 156 ? -3.969 12.151 -3.866 1.00 94.00 156 ILE A N 1
ATOM 1163 C CA . ILE A 1 156 ? -3.625 13.228 -4.806 1.00 94.00 156 ILE A CA 1
ATOM 1164 C C . ILE A 1 156 ? -4.355 13.028 -6.138 1.00 94.00 156 ILE A C 1
ATOM 1166 O O . ILE A 1 156 ? -4.994 13.956 -6.626 1.00 94.00 156 ILE A O 1
ATOM 1170 N N . ARG A 1 157 ? -4.333 11.808 -6.689 1.00 94.31 157 ARG A N 1
ATOM 1171 C CA . ARG A 1 157 ? -5.073 11.440 -7.910 1.00 94.31 157 ARG A CA 1
ATOM 1172 C C . ARG A 1 157 ? -6.579 11.663 -7.773 1.00 94.31 157 ARG A C 1
ATOM 1174 O O . ARG A 1 157 ? -7.221 12.096 -8.722 1.00 94.31 157 ARG A O 1
ATOM 1181 N N . ALA A 1 158 ? -7.130 11.397 -6.590 1.00 91.25 158 ALA A N 1
ATOM 1182 C CA . ALA A 1 158 ? -8.535 11.631 -6.264 1.00 91.25 158 ALA A CA 1
ATOM 1183 C C . ALA A 1 158 ? -8.869 13.112 -5.982 1.00 91.25 158 ALA A C 1
ATOM 1185 O O . ALA A 1 158 ? -10.031 13.445 -5.764 1.00 91.25 158 ALA A O 1
ATOM 1186 N N . GLY A 1 159 ? -7.875 14.007 -5.960 1.00 90.12 159 GLY A N 1
ATOM 1187 C CA . GLY A 1 159 ? -8.059 15.424 -5.634 1.00 90.12 159 GLY A CA 1
ATOM 1188 C C . GLY A 1 159 ? -8.316 15.710 -4.148 1.00 90.12 159 GLY A C 1
ATOM 1189 O O . GLY A 1 159 ? -8.622 16.844 -3.784 1.00 90.12 159 GLY A O 1
ATOM 1190 N N . GLU A 1 160 ? -8.173 14.714 -3.270 1.00 90.06 160 GLU A N 1
ATOM 1191 C CA . GLU A 1 160 ? -8.358 14.849 -1.818 1.00 90.06 160 GLU A CA 1
ATOM 1192 C C . GLU A 1 160 ? -7.171 15.556 -1.147 1.00 90.06 160 GLU A C 1
ATOM 1194 O O . GLU A 1 160 ? -7.322 16.224 -0.119 1.00 90.06 160 GLU A O 1
ATOM 1199 N N . LEU A 1 161 ? -5.979 15.421 -1.735 1.00 92.12 161 LEU A N 1
ATOM 1200 C CA . LEU A 1 161 ? -4.758 16.079 -1.289 1.00 92.12 161 LEU A CA 1
ATOM 1201 C C . LEU A 1 161 ? -4.155 16.928 -2.404 1.00 92.12 161 LEU A C 1
ATOM 1203 O O . LEU A 1 161 ? -3.932 16.470 -3.518 1.00 92.12 161 LEU A O 1
ATOM 1207 N N . GLN A 1 162 ? -3.808 18.166 -2.064 1.00 90.00 162 GLN A N 1
ATOM 1208 C CA . GLN A 1 162 ? -3.069 19.043 -2.962 1.00 90.00 162 GLN A CA 1
ATOM 1209 C C . GLN A 1 162 ? -1.569 18.769 -2.847 1.00 90.00 162 GLN A C 1
ATOM 1211 O O . GLN A 1 162 ? -0.985 18.923 -1.767 1.00 90.00 162 GLN A O 1
ATOM 1216 N N . VAL A 1 163 ? -0.955 18.414 -3.974 1.00 91.50 163 VAL A N 1
ATOM 1217 C CA . VAL A 1 163 ? 0.498 18.336 -4.114 1.00 91.50 163 VAL A CA 1
ATOM 1218 C C . VAL A 1 163 ? 1.050 19.700 -4.525 1.00 91.50 163 VAL A C 1
ATOM 1220 O O . VAL A 1 163 ? 0.448 20.450 -5.292 1.00 91.50 163 VAL A O 1
ATOM 1223 N N . GLY A 1 164 ? 2.183 20.057 -3.942 1.00 88.25 164 GLY A N 1
ATOM 1224 C CA . GLY A 1 164 ? 2.921 21.271 -4.233 1.00 88.25 164 GLY A CA 1
ATOM 1225 C C . GLY A 1 164 ? 4.356 20.935 -4.581 1.00 88.25 164 GLY A C 1
ATOM 1226 O O . GLY A 1 164 ? 4.895 19.906 -4.163 1.00 88.25 164 GLY A O 1
ATOM 1227 N N . ARG A 1 165 ? 4.986 21.829 -5.333 1.00 83.31 165 ARG A N 1
ATOM 1228 C CA . ARG A 1 165 ? 6.372 21.662 -5.762 1.00 83.31 165 ARG A CA 1
ATOM 1229 C C . ARG A 1 165 ? 7.124 22.978 -5.678 1.00 83.31 165 ARG A C 1
ATOM 1231 O O . ARG A 1 165 ? 6.582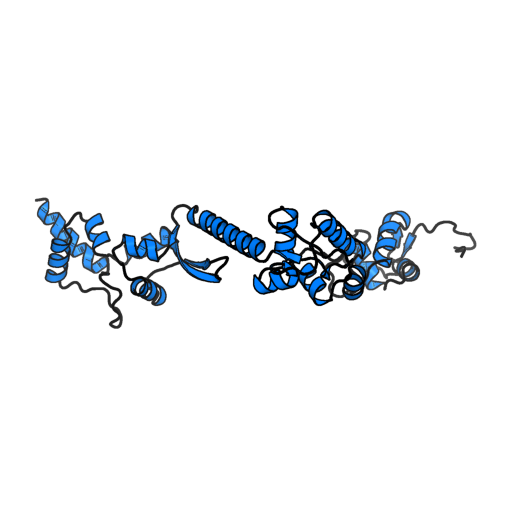 24.031 -6.008 1.00 83.31 165 ARG A O 1
ATOM 1238 N N . VAL A 1 166 ? 8.377 22.910 -5.237 1.00 72.25 166 VAL A N 1
ATOM 1239 C CA . VAL A 1 166 ? 9.300 24.046 -5.316 1.00 72.25 166 VAL A CA 1
ATOM 1240 C C . VAL A 1 166 ? 9.825 24.124 -6.750 1.00 72.25 166 VAL A C 1
ATOM 1242 O O . VAL A 1 166 ? 10.385 23.154 -7.248 1.00 72.25 166 VAL A O 1
ATOM 1245 N N . ALA A 1 167 ? 9.643 25.270 -7.411 1.00 62.50 167 ALA A N 1
ATOM 1246 C CA . ALA A 1 167 ? 9.877 25.433 -8.853 1.00 62.50 167 ALA A CA 1
ATOM 1247 C C . ALA A 1 167 ? 11.308 25.104 -9.335 1.00 62.50 167 ALA A C 1
ATOM 1249 O O . ALA A 1 167 ? 11.502 24.853 -10.516 1.00 62.50 167 ALA A O 1
ATOM 1250 N N . ALA A 1 168 ? 12.297 25.097 -8.438 1.00 64.62 168 ALA A N 1
ATOM 1251 C CA . ALA A 1 168 ? 13.694 24.820 -8.770 1.00 64.62 168 ALA A CA 1
ATOM 1252 C C . ALA A 1 168 ? 14.060 23.321 -8.806 1.00 64.62 168 ALA A C 1
ATOM 1254 O O . ALA A 1 168 ? 15.197 22.997 -9.137 1.00 64.62 168 ALA A O 1
ATOM 1255 N N . ASP A 1 169 ? 13.150 22.413 -8.435 1.00 68.12 169 ASP A N 1
ATOM 1256 C CA . ASP A 1 169 ? 13.464 20.990 -8.276 1.00 68.12 169 ASP A CA 1
ATOM 1257 C C . ASP A 1 169 ? 12.685 20.103 -9.258 1.00 68.12 169 ASP A C 1
ATOM 1259 O O . ASP A 1 169 ? 11.564 19.695 -8.965 1.00 68.12 169 ASP A O 1
ATOM 1263 N N . GLU A 1 170 ? 13.340 19.781 -10.382 1.00 70.38 170 GLU A N 1
ATOM 1264 C CA . GLU A 1 170 ? 13.052 18.777 -11.433 1.00 70.38 170 GLU A CA 1
ATOM 1265 C C . GLU A 1 170 ? 12.693 17.353 -10.961 1.00 70.38 170 GLU A C 1
ATOM 1267 O O . GLU A 1 170 ? 12.104 16.555 -11.699 1.00 70.38 170 GLU A O 1
ATOM 1272 N N . SER A 1 171 ? 12.972 17.032 -9.700 1.00 85.75 171 SER A N 1
ATOM 1273 C CA . SER A 1 171 ? 12.942 15.661 -9.205 1.00 85.75 171 SER A CA 1
ATOM 1274 C C . SER A 1 171 ? 11.669 15.260 -8.455 1.00 85.75 171 SER A C 1
ATOM 1276 O O . SER A 1 171 ? 10.909 16.101 -7.968 1.00 85.75 171 SER A O 1
ATOM 1278 N N . TYR A 1 172 ? 11.477 13.944 -8.299 1.00 89.94 172 TYR A N 1
ATOM 1279 C CA . TYR A 1 172 ? 10.459 13.374 -7.411 1.00 89.94 172 TYR A CA 1
ATOM 1280 C C . TYR A 1 172 ? 10.600 13.872 -5.963 1.00 89.94 172 TYR A C 1
ATOM 1282 O O . TYR A 1 172 ? 9.612 14.093 -5.261 1.00 89.94 172 TYR A O 1
ATOM 1290 N N . HIS A 1 173 ? 11.836 14.066 -5.504 1.00 87.19 173 HIS A N 1
ATOM 1291 C CA . HIS A 1 173 ? 12.138 14.444 -4.126 1.00 87.19 173 HIS A CA 1
ATOM 1292 C C . HIS A 1 173 ? 11.563 15.819 -3.729 1.00 87.19 173 HIS A C 1
ATOM 1294 O O . HIS A 1 173 ? 11.334 16.091 -2.544 1.00 87.19 173 HIS A O 1
ATOM 1300 N N . GLY A 1 174 ? 11.296 16.675 -4.721 1.00 86.81 174 GLY A N 1
ATOM 1301 C CA . GLY A 1 174 ? 10.737 18.014 -4.545 1.00 86.81 174 GLY A CA 1
ATOM 1302 C C . GLY A 1 174 ? 9.236 18.059 -4.230 1.00 86.81 174 GLY A C 1
ATOM 1303 O O . GLY A 1 174 ? 8.736 19.114 -3.820 1.00 86.81 174 GLY A O 1
ATOM 1304 N N . PHE A 1 175 ? 8.498 16.953 -4.383 1.00 90.50 175 PHE A N 1
ATOM 1305 C CA . PHE A 1 175 ? 7.051 16.938 -4.148 1.00 90.50 175 PHE A CA 1
ATOM 1306 C C . PHE A 1 175 ? 6.693 16.986 -2.658 1.00 90.50 175 PHE A C 1
ATOM 1308 O O . PHE A 1 175 ? 7.189 16.225 -1.820 1.00 90.50 175 PHE A O 1
ATOM 1315 N N . SER A 1 176 ? 5.780 17.894 -2.326 1.00 91.00 176 SER A N 1
ATOM 1316 C CA . SER A 1 176 ? 5.361 18.192 -0.958 1.00 91.00 176 SER A CA 1
ATOM 1317 C C . SER A 1 176 ? 3.844 18.301 -0.839 1.00 91.00 176 SER A C 1
ATOM 1319 O O . SER A 1 176 ? 3.144 18.579 -1.805 1.00 91.00 176 SER A O 1
ATOM 1321 N N . VAL A 1 177 ? 3.328 18.125 0.372 1.00 92.00 177 VAL A N 1
ATOM 1322 C CA . VAL A 1 177 ? 1.912 18.285 0.732 1.00 92.00 177 VAL A CA 1
ATOM 1323 C C . VAL A 1 177 ? 1.781 19.202 1.942 1.00 92.00 177 VAL A C 1
ATOM 1325 O O . VAL A 1 177 ? 2.709 19.348 2.740 1.00 92.00 177 VAL A O 1
ATOM 1328 N N . ARG A 1 178 ? 0.624 19.851 2.094 1.00 90.62 178 ARG A N 1
ATOM 1329 C CA . ARG A 1 178 ? 0.347 20.680 3.275 1.00 90.62 178 ARG A CA 1
ATOM 1330 C C . ARG A 1 178 ? 0.034 19.801 4.483 1.00 90.62 178 ARG A C 1
ATOM 1332 O O . ARG A 1 178 ? -0.934 19.044 4.441 1.00 90.62 178 ARG A O 1
ATOM 1339 N N . LYS A 1 179 ? 0.752 19.998 5.594 1.00 90.12 179 LYS A N 1
ATOM 1340 C CA . LYS A 1 179 ? 0.543 19.300 6.879 1.00 90.12 179 LYS A CA 1
ATOM 1341 C C . LYS A 1 179 ? -0.921 19.329 7.321 1.00 90.12 179 LYS A C 1
ATOM 1343 O O . LYS A 1 179 ? -1.523 18.285 7.540 1.00 90.12 179 LYS A O 1
ATOM 1348 N N . LEU A 1 180 ? -1.520 20.523 7.336 1.00 89.38 180 LEU A N 1
ATOM 1349 C CA . LEU A 1 180 ? -2.922 20.719 7.725 1.00 89.38 180 LEU A CA 1
ATOM 1350 C C . LEU A 1 180 ? -3.917 20.026 6.784 1.00 89.38 180 LEU A C 1
ATOM 1352 O O . LEU A 1 180 ? -5.000 19.634 7.212 1.00 89.38 180 LEU A O 1
ATOM 1356 N N . SER A 1 181 ? -3.596 19.896 5.495 1.00 90.19 181 SER A N 1
ATOM 1357 C CA . SER A 1 181 ? -4.457 19.162 4.561 1.00 90.19 181 SER A CA 1
ATOM 1358 C C . SER A 1 181 ? -4.372 17.662 4.812 1.00 90.19 181 SER A C 1
ATOM 1360 O O . SER A 1 181 ? -5.412 17.016 4.855 1.00 90.19 181 SER A O 1
ATOM 1362 N N . VAL A 1 182 ? -3.172 17.136 5.077 1.00 91.69 182 VAL A N 1
ATOM 1363 C CA . VAL A 1 182 ? -2.976 15.735 5.477 1.00 91.69 182 VAL A CA 1
ATOM 1364 C C . VAL A 1 182 ? -3.728 15.426 6.771 1.00 91.69 182 VAL A C 1
ATOM 1366 O O . VAL A 1 182 ? -4.449 14.437 6.828 1.00 91.69 182 VAL A O 1
ATOM 1369 N N . ASP A 1 183 ? -3.636 16.287 7.785 1.00 90.56 183 ASP A N 1
ATOM 1370 C CA . ASP A 1 183 ? -4.314 16.067 9.068 1.00 90.56 183 ASP A CA 1
ATOM 1371 C C . ASP A 1 183 ? -5.847 16.077 8.918 1.00 90.56 183 ASP A C 1
ATOM 1373 O O . ASP A 1 183 ? -6.544 15.240 9.497 1.00 90.56 183 ASP A O 1
ATOM 1377 N N . ARG A 1 184 ? -6.388 16.991 8.096 1.00 90.44 184 ARG A N 1
ATOM 1378 C CA . ARG A 1 184 ? -7.825 17.026 7.773 1.00 90.44 184 ARG A CA 1
ATOM 1379 C C . ARG A 1 184 ? -8.269 15.795 6.993 1.00 90.44 184 ARG A C 1
ATOM 1381 O O . ARG A 1 184 ? -9.308 15.228 7.320 1.00 90.44 184 ARG A O 1
ATOM 1388 N N . TRP A 1 185 ? -7.491 15.382 5.999 1.00 92.19 185 TRP A N 1
ATOM 1389 C CA . TRP A 1 185 ? -7.763 14.192 5.199 1.00 92.19 185 TRP A CA 1
ATOM 1390 C C . TRP A 1 185 ? -7.765 12.922 6.058 1.00 92.19 185 TRP A C 1
ATOM 1392 O O . TRP A 1 185 ? -8.722 12.150 6.017 1.00 92.19 185 TRP A O 1
ATOM 1402 N N . LEU A 1 186 ? -6.766 12.762 6.931 1.00 89.25 186 LEU A N 1
ATOM 1403 C CA . LEU A 1 186 ? -6.707 11.675 7.910 1.00 89.25 186 LEU A CA 1
ATOM 1404 C C . LEU A 1 186 ? -7.945 11.649 8.805 1.00 89.25 186 LEU A C 1
ATOM 1406 O O . LEU A 1 186 ? -8.550 10.593 8.989 1.00 89.25 186 LEU A O 1
ATOM 1410 N N . LYS A 1 187 ? -8.350 12.807 9.340 1.00 86.12 187 LYS A N 1
ATOM 1411 C CA . LYS A 1 187 ? -9.551 12.910 10.175 1.00 86.12 187 LYS A CA 1
ATOM 1412 C C . LYS A 1 187 ? -10.816 12.536 9.399 1.00 86.12 187 LYS A C 1
ATOM 1414 O O . LYS A 1 187 ? -11.590 11.718 9.880 1.00 86.12 187 LYS A O 1
ATOM 1419 N N . ALA A 1 188 ? -11.001 13.071 8.193 1.00 85.00 188 ALA A N 1
ATOM 1420 C CA . ALA A 1 188 ? -12.164 12.773 7.358 1.00 85.00 188 ALA A CA 1
ATOM 1421 C C . ALA A 1 188 ? -12.267 11.274 7.034 1.00 85.00 188 ALA A C 1
ATOM 1423 O O . ALA A 1 188 ? -13.347 10.689 7.122 1.00 85.00 188 ALA A O 1
ATOM 1424 N N . ARG A 1 189 ? -11.133 10.633 6.736 1.00 83.81 189 ARG A N 1
ATOM 1425 C CA . ARG A 1 189 ? -11.051 9.188 6.510 1.00 83.81 189 ARG A CA 1
ATOM 1426 C C . ARG A 1 189 ? -11.373 8.388 7.776 1.00 83.81 189 ARG A C 1
ATOM 1428 O O . ARG A 1 189 ? -12.059 7.372 7.685 1.00 83.81 189 ARG A O 1
ATOM 1435 N N . ALA A 1 190 ? -10.930 8.851 8.949 1.00 77.50 190 ALA A N 1
ATOM 1436 C CA . ALA A 1 190 ? -11.316 8.273 10.239 1.00 77.50 190 ALA A CA 1
ATOM 1437 C C . ALA A 1 190 ? -12.831 8.314 10.429 1.00 77.50 190 ALA A C 1
ATOM 1439 O O . ALA A 1 190 ? -13.446 7.288 10.701 1.00 77.50 190 ALA A O 1
ATOM 1440 N N . ASP A 1 191 ? -13.415 9.497 10.246 1.00 75.81 191 ASP A N 1
ATOM 1441 C CA . ASP A 1 191 ? -14.835 9.741 10.459 1.00 75.81 191 ASP A CA 1
ATOM 1442 C C . ASP A 1 191 ? -15.676 8.919 9.471 1.00 75.81 191 ASP A C 1
ATOM 1444 O O . ASP A 1 191 ? -16.711 8.370 9.839 1.00 75.81 191 ASP A O 1
ATOM 1448 N N . HIS A 1 192 ? -15.232 8.789 8.216 1.00 73.75 192 HIS A N 1
ATOM 1449 C CA . HIS A 1 192 ? -15.884 7.935 7.224 1.00 73.75 192 HIS A CA 1
ATOM 1450 C C . HIS A 1 192 ? -15.811 6.451 7.606 1.00 73.75 192 HIS A C 1
ATOM 1452 O O . HIS A 1 192 ? -16.827 5.760 7.579 1.00 73.75 192 HIS A O 1
ATOM 1458 N N . ALA A 1 193 ? -14.637 5.959 8.011 1.00 70.69 193 ALA A N 1
ATOM 1459 C CA . ALA A 1 193 ? -14.482 4.578 8.460 1.00 70.69 193 ALA A CA 1
ATOM 1460 C C . ALA A 1 193 ? -15.315 4.290 9.720 1.00 70.69 193 ALA A C 1
ATOM 1462 O O . ALA A 1 193 ? -15.917 3.228 9.825 1.00 70.69 193 ALA A O 1
ATOM 1463 N N . MET A 1 194 ? -15.404 5.245 10.649 1.00 66.56 194 MET A N 1
ATOM 1464 C CA . MET A 1 194 ? -16.278 5.135 11.816 1.00 66.56 194 MET A CA 1
ATOM 1465 C C . MET A 1 194 ? -17.745 5.043 11.409 1.00 66.56 194 MET A C 1
ATOM 1467 O O . MET A 1 194 ? -18.406 4.098 11.819 1.00 66.56 194 MET A O 1
ATOM 1471 N N . ARG A 1 195 ? -18.227 5.943 10.541 1.00 67.81 195 ARG A N 1
ATOM 1472 C CA . ARG A 1 195 ? -19.609 5.896 10.035 1.00 67.81 195 ARG A CA 1
ATOM 1473 C C . ARG A 1 195 ? -19.924 4.592 9.317 1.00 67.81 195 ARG A C 1
ATOM 1475 O O . ARG A 1 195 ? -21.013 4.075 9.496 1.00 67.81 195 ARG A O 1
ATOM 1482 N N . ALA A 1 196 ? -18.995 4.051 8.531 1.00 65.75 196 ALA A N 1
ATOM 1483 C CA . ALA A 1 196 ? -19.194 2.772 7.854 1.00 65.75 196 ALA A CA 1
ATOM 1484 C C . ALA A 1 196 ? -19.353 1.608 8.847 1.00 65.75 196 ALA A C 1
ATOM 1486 O O . ALA A 1 196 ? -20.142 0.702 8.603 1.00 65.75 196 ALA A O 1
ATOM 1487 N N . VAL A 1 197 ? -18.637 1.647 9.976 1.00 62.25 197 VAL A N 1
ATOM 1488 C CA . VAL A 1 197 ? -18.771 0.632 11.029 1.00 62.25 197 VAL A CA 1
ATOM 1489 C C . VAL A 1 197 ? -20.009 0.867 11.897 1.00 62.25 197 VAL A C 1
ATOM 1491 O O . VAL A 1 197 ? -20.667 -0.099 12.255 1.00 62.25 197 VAL A O 1
ATOM 1494 N N . ASP A 1 198 ? -20.368 2.115 12.199 1.00 63.28 198 ASP A N 1
ATOM 1495 C CA . ASP A 1 198 ? -21.603 2.446 12.930 1.00 63.28 198 ASP A CA 1
ATOM 1496 C C . ASP A 1 198 ? -22.862 2.200 12.077 1.00 63.28 198 ASP A C 1
ATOM 1498 O O . ASP A 1 198 ? -23.945 1.975 12.607 1.00 63.28 198 ASP A O 1
ATOM 1502 N N . ALA A 1 199 ? -22.724 2.216 10.748 1.00 61.09 199 ALA A N 1
ATOM 1503 C CA . ALA A 1 199 ? -23.775 1.851 9.805 1.00 61.09 199 ALA A CA 1
ATOM 1504 C C . ALA A 1 199 ? -23.958 0.333 9.660 1.00 61.09 199 ALA A C 1
ATOM 1506 O O . ALA A 1 199 ? -24.898 -0.085 8.982 1.00 61.09 199 ALA A O 1
ATOM 1507 N N . LEU A 1 200 ? -23.100 -0.498 10.273 1.00 61.69 200 LEU A N 1
ATOM 1508 C CA . LEU A 1 200 ? -23.387 -1.926 10.384 1.00 61.69 200 LEU A CA 1
ATOM 1509 C C . LEU A 1 200 ? -24.589 -2.089 11.324 1.00 61.69 200 LEU A C 1
ATOM 1511 O O . LEU A 1 200 ? -24.483 -1.744 12.505 1.00 61.69 200 LEU A O 1
ATOM 1515 N N . PRO A 1 201 ? -25.732 -2.601 10.835 1.00 58.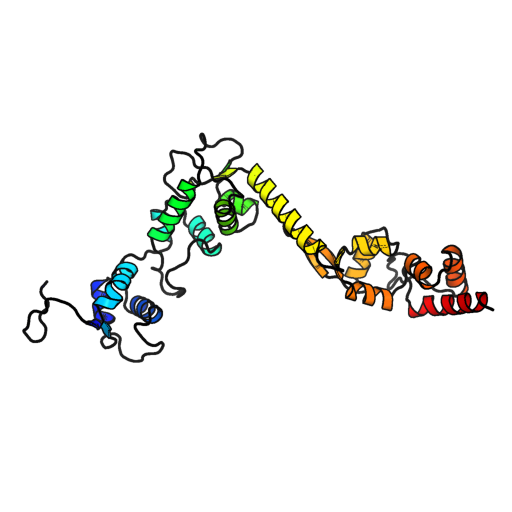25 201 PRO A N 1
ATOM 1516 C CA . PRO A 1 201 ? -26.873 -2.839 11.700 1.00 58.25 201 PRO A CA 1
ATOM 1517 C C . PRO A 1 201 ? -26.462 -3.774 12.846 1.00 58.25 201 PRO A C 1
ATOM 1519 O O . PRO A 1 201 ? -25.776 -4.774 12.637 1.00 58.25 201 PRO A O 1
ATOM 1522 N N . ASN A 1 202 ? -26.887 -3.426 14.062 1.00 68.19 202 ASN A N 1
ATOM 1523 C CA . ASN A 1 202 ? -26.763 -4.235 15.280 1.00 68.19 202 ASN A CA 1
ATOM 1524 C C . ASN A 1 202 ? -25.335 -4.410 15.846 1.00 68.19 202 ASN A C 1
ATOM 1526 O O . ASN A 1 202 ? -25.073 -5.371 16.576 1.00 68.19 202 ASN A O 1
ATOM 1530 N N . VAL A 1 203 ? -24.415 -3.477 15.569 1.00 75.44 203 VAL A N 1
ATOM 1531 C CA . VAL A 1 203 ? -23.101 -3.409 16.235 1.00 75.44 203 VAL A CA 1
ATOM 1532 C C . VAL A 1 203 ? -23.001 -2.127 17.062 1.00 75.44 203 VAL A C 1
ATOM 1534 O O . VAL A 1 203 ? -23.110 -1.031 16.527 1.00 75.44 203 VAL A O 1
ATOM 1537 N N . MET A 1 204 ? -22.757 -2.249 18.370 1.00 82.00 204 MET A N 1
ATOM 1538 C CA . MET A 1 204 ? -22.541 -1.100 19.263 1.00 82.00 204 MET A CA 1
ATOM 1539 C C . MET A 1 204 ? -21.231 -1.229 20.040 1.00 82.00 204 MET A C 1
ATOM 1541 O O . MET A 1 204 ? -20.641 -2.308 20.133 1.00 82.00 204 MET A O 1
ATOM 1545 N N . SER A 1 205 ? -20.729 -0.132 20.605 1.00 82.69 205 SER A N 1
ATOM 1546 C CA . SER A 1 205 ? -19.549 -0.205 21.471 1.00 82.69 205 SER A CA 1
ATOM 1547 C C . SER A 1 205 ? -19.864 -0.923 22.786 1.00 82.69 205 SER A C 1
ATOM 1549 O O . SER A 1 205 ? -20.956 -0.787 23.339 1.00 82.69 205 SER A O 1
ATOM 1551 N N . ALA A 1 206 ? -18.877 -1.623 23.355 1.00 84.00 206 ALA A N 1
ATOM 1552 C CA . ALA A 1 206 ? -19.010 -2.245 24.676 1.00 84.00 206 ALA A CA 1
ATOM 1553 C C . ALA A 1 206 ? -19.416 -1.220 25.756 1.00 84.00 206 ALA A C 1
ATOM 1555 O O . ALA A 1 206 ? -20.149 -1.534 26.687 1.00 84.00 206 ALA A O 1
ATOM 1556 N N . ALA A 1 207 ? -18.991 0.041 25.608 1.00 82.56 207 ALA A N 1
ATOM 1557 C CA . ALA A 1 207 ? -19.375 1.125 26.508 1.00 82.56 207 ALA A CA 1
ATOM 1558 C C . ALA A 1 207 ? -20.840 1.572 26.333 1.00 82.56 207 ALA A C 1
ATOM 1560 O O . ALA A 1 207 ? -21.480 1.945 27.314 1.00 82.56 207 ALA A O 1
ATOM 1561 N N . GLU A 1 208 ? -21.376 1.578 25.110 1.00 83.81 208 GLU A N 1
ATOM 1562 C CA . GLU A 1 208 ? -22.802 1.838 24.865 1.00 83.81 208 GLU A CA 1
ATOM 1563 C C . GLU A 1 208 ? -23.666 0.716 25.420 1.00 83.81 208 GLU A C 1
ATOM 1565 O O . GLU A 1 208 ? -24.610 1.003 26.159 1.00 83.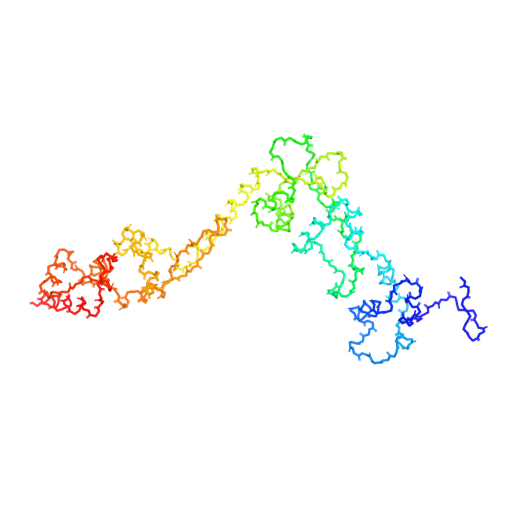81 208 GLU A O 1
ATOM 1570 N N . PHE A 1 209 ? -23.281 -0.538 25.174 1.00 85.62 209 PHE A N 1
ATOM 1571 C CA . PHE A 1 209 ? -23.971 -1.684 25.748 1.00 85.62 209 PHE A CA 1
ATOM 1572 C C . PHE A 1 209 ? -23.958 -1.638 27.281 1.00 85.62 209 PHE A C 1
ATOM 1574 O O . PHE A 1 209 ? -25.024 -1.680 27.894 1.00 85.62 209 PHE A O 1
ATOM 1581 N N . ALA A 1 210 ? -22.794 -1.425 27.908 1.00 85.44 210 ALA A N 1
ATOM 1582 C CA . ALA A 1 210 ? -22.675 -1.298 29.362 1.00 85.44 210 ALA A CA 1
ATOM 1583 C C . ALA A 1 210 ? -23.636 -0.239 29.934 1.00 85.44 210 ALA A C 1
ATOM 1585 O O . ALA A 1 210 ? -24.347 -0.497 30.907 1.00 85.44 210 ALA A O 1
ATOM 1586 N N . ARG A 1 211 ? -23.739 0.933 29.289 1.00 85.56 211 ARG A N 1
ATOM 1587 C CA 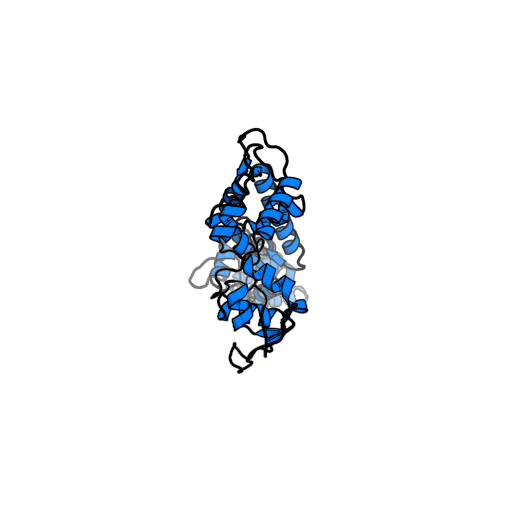. ARG A 1 211 ? -24.693 1.974 29.704 1.00 85.56 211 ARG A CA 1
ATOM 1588 C C . ARG A 1 211 ? -26.146 1.523 29.563 1.00 85.56 211 ARG A C 1
ATOM 1590 O O . ARG A 1 211 ? -26.933 1.836 30.456 1.00 85.56 211 ARG A O 1
ATOM 1597 N N . SER A 1 212 ? -26.489 0.800 28.495 1.00 84.25 212 SER A N 1
ATOM 1598 C CA . SER A 1 212 ? -27.849 0.289 28.266 1.00 84.25 212 SER A CA 1
ATOM 1599 C C . SER A 1 212 ? -28.304 -0.678 29.368 1.00 84.25 212 SER A C 1
ATOM 1601 O O . SER A 1 212 ? -29.444 -0.603 29.818 1.00 84.25 212 SER A O 1
ATOM 1603 N N . ILE A 1 213 ? -27.386 -1.488 29.906 1.00 84.00 213 ILE A N 1
ATOM 1604 C CA . ILE A 1 213 ? -27.656 -2.435 31.000 1.00 84.00 213 ILE A CA 1
ATOM 1605 C C . ILE A 1 213 ? -27.434 -1.836 32.399 1.00 84.00 213 ILE A C 1
ATOM 1607 O O . ILE A 1 213 ? -27.495 -2.556 33.397 1.00 84.00 213 ILE A O 1
ATOM 1611 N N . GLY A 1 214 ? -27.194 -0.524 32.502 1.00 81.00 214 GLY A N 1
ATOM 1612 C CA . GLY A 1 214 ? -27.047 0.190 33.775 1.00 81.00 214 GLY A CA 1
ATOM 1613 C C . GLY A 1 214 ? -25.642 0.165 34.393 1.00 81.00 214 GLY A C 1
ATOM 1614 O O . GLY A 1 214 ? -25.463 0.673 35.502 1.00 81.00 214 GLY A O 1
ATOM 1615 N N . LEU A 1 215 ? -24.634 -0.356 33.691 1.00 83.88 215 LEU A N 1
ATOM 1616 C CA . LEU A 1 215 ? -23.225 -0.325 34.092 1.00 83.88 215 LEU A CA 1
ATOM 1617 C C . LEU A 1 215 ? -22.547 0.934 33.538 1.00 83.88 215 LEU A C 1
ATOM 1619 O O . LEU A 1 215 ? -22.110 0.997 32.392 1.00 83.88 215 LEU A O 1
ATOM 1623 N N . ARG A 1 216 ? -22.470 1.982 34.364 1.00 77.75 216 ARG A N 1
ATOM 1624 C CA . ARG A 1 216 ? -21.895 3.278 33.952 1.00 77.75 216 ARG A CA 1
ATOM 1625 C C . ARG A 1 216 ? -20.371 3.349 34.054 1.00 77.75 216 ARG A C 1
ATOM 1627 O O . ARG A 1 216 ? -19.772 4.228 33.438 1.00 77.75 216 ARG A O 1
ATOM 1634 N N . ASP A 1 217 ? -19.752 2.453 34.817 1.00 78.94 217 ASP A N 1
ATOM 1635 C CA . ASP A 1 217 ? -18.299 2.402 34.952 1.00 78.94 217 ASP A CA 1
ATOM 1636 C C . ASP A 1 217 ? -17.685 1.562 33.828 1.00 78.94 217 ASP A C 1
ATOM 1638 O O . ASP A 1 217 ? -17.824 0.337 33.782 1.00 78.94 217 ASP A O 1
ATOM 1642 N N . LYS A 1 218 ? -16.973 2.244 32.927 1.00 74.44 218 LYS A N 1
ATOM 1643 C CA . LYS A 1 218 ? -16.305 1.628 31.780 1.00 74.44 218 LYS A CA 1
ATOM 1644 C C . LYS A 1 218 ? -15.278 0.571 32.203 1.00 74.44 218 LYS A C 1
ATOM 1646 O O . LYS A 1 218 ? -15.114 -0.412 31.488 1.00 74.44 218 LYS A O 1
ATOM 1651 N N . ARG A 1 219 ? -14.598 0.754 33.343 1.00 80.88 219 ARG A N 1
ATOM 1652 C CA . ARG A 1 219 ? -13.535 -0.162 33.791 1.00 80.88 219 ARG A CA 1
ATOM 1653 C C . ARG A 1 219 ? -14.091 -1.515 34.215 1.00 80.88 219 ARG A C 1
ATOM 1655 O O . ARG A 1 219 ? -13.477 -2.530 33.928 1.00 80.88 219 ARG A O 1
ATOM 1662 N N . ARG A 1 220 ? -15.269 -1.532 34.840 1.00 82.75 220 ARG A N 1
ATOM 1663 C CA . ARG A 1 220 ? -15.900 -2.763 35.341 1.00 82.75 220 ARG A CA 1
ATOM 1664 C C . ARG A 1 220 ? -16.367 -3.676 34.215 1.00 82.75 220 ARG A C 1
ATOM 1666 O O . ARG A 1 220 ? -16.108 -4.871 34.249 1.00 82.75 220 ARG A O 1
ATOM 1673 N N . PHE A 1 221 ? -17.005 -3.107 33.191 1.00 82.75 221 PHE A N 1
ATOM 1674 C CA . PHE A 1 221 ? -17.432 -3.896 32.036 1.00 82.75 221 PHE A CA 1
ATOM 1675 C C . PHE A 1 221 ? -16.243 -4.364 31.189 1.00 82.75 221 PHE A C 1
ATOM 1677 O O . PHE A 1 221 ? -16.247 -5.478 30.679 1.00 82.75 221 PHE A O 1
ATOM 1684 N N . GLN A 1 222 ? -15.193 -3.545 31.090 1.00 82.94 222 GLN A N 1
ATOM 1685 C CA . GLN A 1 222 ? -13.952 -3.961 30.447 1.00 82.94 222 GLN A CA 1
ATOM 1686 C C . GLN A 1 222 ? -13.272 -5.114 31.206 1.00 82.94 222 GLN A C 1
ATOM 1688 O O . GLN A 1 222 ? -12.911 -6.101 30.577 1.00 82.94 222 GLN A O 1
ATOM 1693 N N . ALA A 1 223 ? -13.190 -5.045 32.538 1.00 84.25 223 ALA A N 1
ATOM 1694 C CA . ALA A 1 223 ? -12.652 -6.130 33.360 1.00 84.25 223 ALA A CA 1
ATOM 1695 C C . ALA A 1 223 ? -13.442 -7.440 33.194 1.00 84.25 223 ALA A C 1
ATOM 1697 O O . ALA A 1 223 ? -12.857 -8.515 33.218 1.00 84.25 223 ALA A O 1
ATOM 1698 N N . LEU A 1 224 ? -14.761 -7.363 32.983 1.00 84.62 224 LEU A N 1
ATOM 1699 C CA . LEU A 1 224 ? -15.599 -8.537 32.725 1.00 84.62 224 LEU A CA 1
ATOM 1700 C C . LEU A 1 224 ? -15.261 -9.220 31.387 1.00 84.62 224 LEU A C 1
ATOM 1702 O O . LEU A 1 224 ? -15.273 -10.448 31.300 1.00 84.62 224 LEU A O 1
ATOM 1706 N N . ILE A 1 225 ? -14.958 -8.429 30.353 1.00 85.12 225 ILE A N 1
ATOM 1707 C CA . ILE A 1 225 ? -14.507 -8.932 29.047 1.00 85.12 225 ILE A CA 1
ATOM 1708 C C . ILE A 1 225 ? -13.098 -9.523 29.171 1.00 85.12 225 ILE A C 1
ATOM 1710 O O . ILE A 1 225 ? -12.855 -10.630 28.705 1.00 85.12 225 ILE A O 1
ATOM 1714 N N . GLU A 1 226 ? -12.184 -8.820 29.845 1.00 83.81 226 GLU A N 1
ATOM 1715 C CA . GLU A 1 226 ? -10.800 -9.271 30.061 1.00 83.81 226 GLU A CA 1
ATOM 1716 C C . GLU A 1 226 ? -10.730 -10.564 30.891 1.00 83.81 226 GLU A C 1
ATOM 1718 O O . GLU A 1 226 ? -9.893 -11.422 30.622 1.00 83.81 226 GLU A O 1
ATOM 1723 N N . ALA A 1 227 ? -11.650 -10.751 31.843 1.00 82.44 227 ALA A N 1
ATOM 1724 C CA . ALA A 1 227 ? -11.814 -11.991 32.603 1.00 82.44 227 ALA A CA 1
ATOM 1725 C C . ALA A 1 227 ? -12.487 -13.129 31.800 1.00 82.44 227 ALA A C 1
ATOM 1727 O O . ALA A 1 227 ? -12.686 -14.222 32.326 1.00 82.44 227 ALA A O 1
ATOM 1728 N N . GLY A 1 228 ? -12.865 -12.894 30.537 1.00 82.25 228 GLY A N 1
ATOM 1729 C CA . GLY A 1 228 ? -13.467 -13.899 29.654 1.00 82.25 228 GLY A CA 1
ATOM 1730 C C . GLY A 1 228 ? -14.939 -14.207 29.943 1.00 82.25 228 GLY A C 1
ATOM 1731 O O . GLY A 1 228 ? -15.480 -15.184 29.428 1.00 82.25 228 GLY A O 1
ATOM 1732 N N . HIS A 1 229 ? -15.612 -13.393 30.759 1.00 83.75 229 HIS A N 1
ATOM 1733 C CA . HIS A 1 229 ? -17.022 -13.597 31.097 1.00 83.75 229 HIS A CA 1
ATOM 1734 C C . HIS A 1 229 ? -17.981 -12.963 30.079 1.00 83.75 229 HIS A C 1
ATOM 1736 O O . HIS A 1 229 ? -19.139 -13.368 30.004 1.00 83.75 229 HIS A O 1
ATOM 1742 N N . ALA A 1 230 ? -17.516 -12.007 29.271 1.00 83.06 230 ALA A N 1
ATOM 1743 C CA . ALA A 1 230 ? -18.284 -11.411 28.181 1.00 83.06 230 ALA A CA 1
ATOM 1744 C C . ALA A 1 230 ? -17.469 -11.399 26.880 1.00 83.06 230 ALA A C 1
ATOM 1746 O O . ALA A 1 230 ? -16.294 -11.043 26.879 1.00 83.06 230 ALA A O 1
ATOM 1747 N N . GLU A 1 231 ? -18.106 -11.759 25.767 1.00 83.00 231 GLU A N 1
ATOM 1748 C CA . GLU A 1 231 ? -17.475 -11.776 24.445 1.00 83.00 231 GLU A CA 1
ATOM 1749 C C . GLU A 1 231 ? -17.582 -10.403 23.767 1.00 83.00 231 GLU A C 1
ATOM 1751 O O . GLU A 1 231 ? -18.622 -9.742 23.811 1.00 83.00 231 GLU A O 1
ATOM 1756 N N . ALA A 1 232 ? -16.506 -9.958 23.120 1.00 83.75 232 ALA A N 1
ATOM 1757 C CA . ALA A 1 232 ? -16.472 -8.709 22.369 1.00 83.75 232 ALA A CA 1
ATOM 1758 C C . ALA A 1 232 ? -15.535 -8.820 21.159 1.00 83.75 232 ALA A C 1
ATOM 1760 O O . ALA A 1 232 ? -14.567 -9.573 21.163 1.00 83.75 232 ALA A O 1
ATOM 1761 N N . LEU A 1 233 ? -15.819 -8.036 20.119 1.00 80.62 233 LEU A N 1
ATOM 1762 C CA . LEU A 1 233 ? -14.919 -7.830 18.991 1.00 80.62 233 LEU A CA 1
ATOM 1763 C C . LEU A 1 233 ? -13.888 -6.764 19.354 1.00 80.62 233 LEU A C 1
ATOM 1765 O O . LEU A 1 233 ? -14.245 -5.618 19.644 1.00 80.62 233 LEU A O 1
ATOM 1769 N N . GLU A 1 234 ? -12.611 -7.111 19.256 1.00 78.25 234 GLU A N 1
ATOM 1770 C CA . GLU A 1 234 ? -11.526 -6.138 19.263 1.00 78.25 234 GLU A CA 1
ATOM 1771 C C . GLU A 1 234 ? -11.418 -5.479 17.886 1.00 78.25 234 GLU A C 1
ATOM 1773 O O . GLU A 1 234 ? -11.133 -6.118 16.877 1.00 78.25 234 GLU A O 1
ATOM 1778 N N . THR A 1 235 ? -11.666 -4.173 17.823 1.00 69.19 235 THR A N 1
ATOM 1779 C CA . THR A 1 235 ? -11.502 -3.379 16.603 1.00 69.19 235 THR A CA 1
ATOM 1780 C C . THR A 1 235 ? -10.462 -2.296 16.831 1.00 69.19 235 THR A C 1
ATOM 1782 O O . THR A 1 235 ? -10.542 -1.515 17.780 1.00 69.19 235 THR A O 1
ATOM 1785 N N . VAL A 1 236 ? -9.463 -2.224 15.953 1.00 69.56 236 VAL A N 1
ATOM 1786 C CA . VAL A 1 236 ? -8.470 -1.147 15.982 1.00 69.56 236 VAL A CA 1
ATOM 1787 C C . VAL A 1 236 ? -9.095 0.098 15.371 1.00 69.56 236 VAL A C 1
ATOM 1789 O O . VAL A 1 236 ? -9.573 0.073 14.238 1.00 69.56 236 VAL A O 1
ATOM 1792 N N . HIS A 1 237 ? -9.064 1.213 16.097 1.00 59.00 237 HIS A N 1
ATOM 1793 C CA . HIS A 1 237 ? -9.463 2.494 15.539 1.00 59.00 237 HIS A CA 1
ATOM 1794 C C . HIS A 1 237 ? -8.545 2.834 14.348 1.00 59.00 237 HIS A C 1
ATOM 1796 O O . HIS A 1 237 ? -7.338 2.990 14.548 1.00 59.00 237 HIS A O 1
ATOM 1802 N N . PRO A 1 238 ? -9.076 3.054 13.132 1.00 52.72 238 PRO A N 1
ATOM 1803 C CA . PRO A 1 238 ? -8.271 3.126 11.908 1.00 52.72 238 PRO A CA 1
ATOM 1804 C C . PRO A 1 238 ? -7.228 4.255 11.911 1.00 52.72 238 PRO A C 1
ATOM 1806 O O . PRO A 1 238 ? -6.165 4.105 11.320 1.00 52.72 238 PRO A O 1
ATOM 1809 N N . VAL A 1 239 ? -7.499 5.366 12.614 1.00 51.69 239 VAL A N 1
ATOM 1810 C CA . VAL A 1 239 ? -6.567 6.511 12.720 1.00 51.69 239 VAL A CA 1
ATOM 1811 C C . VAL A 1 239 ? -5.774 6.580 14.026 1.00 51.69 239 VAL A C 1
ATOM 1813 O O . VAL A 1 239 ? -4.553 6.662 13.990 1.00 51.69 239 VAL A O 1
ATOM 1816 N N . THR A 1 240 ? -6.415 6.517 15.196 1.00 57.91 240 THR A N 1
ATOM 1817 C CA . THR A 1 240 ? -5.688 6.577 16.480 1.00 57.91 240 THR A CA 1
ATOM 1818 C C . THR A 1 240 ? -4.961 5.279 16.837 1.00 57.91 240 THR A C 1
ATOM 1820 O O . THR A 1 240 ? -4.208 5.264 17.808 1.00 57.91 240 THR A O 1
ATOM 1823 N N . ARG A 1 241 ? -5.218 4.189 16.096 1.00 60.84 241 ARG A N 1
ATOM 1824 C CA . ARG A 1 241 ? -4.759 2.816 16.371 1.00 60.84 241 ARG A CA 1
ATOM 1825 C C . ARG A 1 241 ? -5.090 2.309 17.777 1.00 60.84 241 ARG A C 1
ATOM 1827 O O . ARG A 1 241 ? -4.538 1.310 18.225 1.00 60.84 241 ARG A O 1
ATOM 1834 N N . ARG A 1 242 ? -6.003 2.979 18.485 1.00 67.19 242 ARG A N 1
ATOM 1835 C CA . ARG A 1 242 ? -6.467 2.555 19.806 1.00 67.19 242 ARG A CA 1
ATOM 1836 C C . ARG A 1 242 ? -7.419 1.381 19.656 1.00 67.19 242 ARG A C 1
ATOM 1838 O O . ARG A 1 242 ? -8.319 1.428 18.820 1.00 67.19 242 ARG A O 1
ATOM 1845 N N . MET A 1 243 ? -7.247 0.369 20.494 1.00 72.50 243 MET A N 1
ATOM 1846 C CA . MET A 1 243 ? -8.191 -0.737 20.577 1.00 72.50 243 MET A CA 1
ATOM 1847 C C . MET A 1 243 ? -9.536 -0.254 21.120 1.00 72.50 243 MET A C 1
ATOM 1849 O O . MET A 1 243 ? -9.601 0.511 22.088 1.00 72.50 243 MET A O 1
ATOM 1853 N N . GLN A 1 244 ? -10.610 -0.686 20.471 1.00 75.62 244 GLN A N 1
ATOM 1854 C CA . GLN A 1 244 ? -11.984 -0.490 20.904 1.00 75.62 244 GLN A CA 1
ATOM 1855 C C . GLN A 1 244 ? -12.700 -1.838 20.924 1.00 75.62 244 GLN A C 1
ATOM 1857 O O . GLN A 1 244 ? -12.623 -2.599 19.965 1.00 75.62 244 GLN A O 1
ATOM 1862 N N . LEU A 1 245 ? -13.417 -2.101 22.014 1.00 81.50 245 LEU A N 1
ATOM 1863 C CA . LEU A 1 245 ? -14.254 -3.287 22.175 1.00 81.50 245 LEU A CA 1
ATOM 1864 C C . LEU A 1 245 ? -15.668 -2.983 21.665 1.00 81.50 245 LEU A C 1
ATOM 1866 O O . LEU A 1 245 ? -16.286 -1.997 22.088 1.00 81.50 245 LEU A O 1
ATOM 1870 N N . ARG A 1 246 ? -16.181 -3.821 20.763 1.00 82.38 246 ARG A N 1
ATOM 1871 C CA . ARG A 1 246 ? -17.535 -3.737 20.193 1.00 82.38 246 ARG A CA 1
ATOM 1872 C C . ARG A 1 246 ? -18.315 -5.028 20.420 1.00 82.38 246 ARG A C 1
ATOM 1874 O O . ARG A 1 246 ? -17.733 -6.097 20.556 1.00 82.38 246 ARG A O 1
ATOM 1881 N N . MET A 1 247 ? -19.637 -4.931 20.463 1.00 84.06 247 MET A N 1
ATOM 1882 C CA . MET A 1 247 ? -20.532 -6.063 20.685 1.00 84.06 247 MET A CA 1
ATOM 1883 C C . MET A 1 247 ? -21.548 -6.154 19.553 1.00 84.06 247 MET A C 1
ATOM 1885 O O . MET A 1 247 ? -22.153 -5.152 19.169 1.00 84.06 247 MET A O 1
ATOM 1889 N N . THR A 1 248 ? -21.691 -7.361 19.012 1.00 85.94 248 THR A N 1
ATOM 1890 C CA . THR A 1 248 ? -22.748 -7.729 18.067 1.00 85.94 248 THR A CA 1
ATOM 1891 C C . THR A 1 248 ? -23.992 -8.161 18.839 1.00 85.94 248 THR A C 1
ATOM 1893 O O . THR A 1 248 ? -23.925 -8.430 20.040 1.00 85.94 248 THR A O 1
ATOM 1896 N N . GLU A 1 249 ? -25.118 -8.305 18.149 1.00 83.31 249 GLU A N 1
ATOM 1897 C CA . GLU A 1 249 ? -26.332 -8.889 18.727 1.00 83.31 249 GLU A CA 1
ATOM 1898 C C . GLU A 1 249 ? -26.094 -10.281 19.333 1.00 83.31 249 GLU A C 1
ATOM 1900 O O . GLU A 1 249 ? -26.575 -10.561 20.425 1.00 83.31 249 GLU A O 1
ATOM 1905 N N . ALA A 1 250 ? -25.270 -11.118 18.693 1.00 84.06 250 ALA A N 1
ATOM 1906 C CA . ALA A 1 250 ? -24.908 -12.434 19.220 1.00 84.06 250 ALA A CA 1
ATOM 1907 C C . ALA A 1 250 ? -24.122 -12.340 20.541 1.00 84.06 250 ALA A C 1
ATOM 1909 O O . ALA A 1 250 ? -24.400 -13.081 21.481 1.00 84.06 250 ALA A O 1
ATOM 1910 N N . HIS A 1 251 ? -23.182 -11.394 20.649 1.00 86.81 251 HIS A N 1
ATOM 1911 C CA . HIS A 1 251 ? -22.443 -11.161 21.896 1.00 86.81 251 HIS A CA 1
ATOM 1912 C C . HIS A 1 251 ? -23.357 -10.643 23.010 1.00 86.81 251 HIS A C 1
ATOM 1914 O O . HIS A 1 251 ? -23.241 -11.059 24.162 1.00 86.81 251 HIS A O 1
ATOM 1920 N N . ILE A 1 252 ? -24.285 -9.748 22.663 1.00 86.81 252 ILE A N 1
ATOM 1921 C CA . ILE A 1 252 ? -25.288 -9.217 23.590 1.00 86.81 252 ILE A CA 1
ATOM 1922 C C . ILE A 1 252 ? -26.221 -10.338 24.070 1.00 86.81 252 ILE A C 1
ATOM 1924 O O . ILE A 1 252 ? -26.479 -10.444 25.268 1.00 86.81 252 ILE A O 1
ATOM 1928 N N . ALA A 1 253 ? -26.679 -11.209 23.169 1.00 85.88 253 ALA A N 1
ATOM 1929 C CA . ALA A 1 253 ? -27.507 -12.362 23.507 1.00 85.88 253 ALA A CA 1
ATOM 1930 C C . ALA A 1 253 ? -26.766 -13.342 24.431 1.00 85.88 253 ALA A C 1
ATOM 1932 O O . ALA A 1 253 ? -27.285 -13.672 25.493 1.00 85.88 253 ALA A O 1
ATOM 1933 N N . SER A 1 254 ? -25.523 -13.715 24.100 1.00 87.25 254 SER A N 1
ATOM 1934 C CA . SER A 1 254 ? -24.666 -14.577 24.938 1.00 87.25 254 SER A CA 1
ATOM 1935 C C . SER A 1 254 ? -24.451 -13.991 26.340 1.00 87.25 254 SER A C 1
ATOM 1937 O O . SER A 1 254 ? -24.498 -14.707 27.345 1.00 87.25 254 SER A O 1
ATOM 1939 N N . PHE A 1 255 ? -24.291 -12.665 26.438 1.00 88.94 255 PHE A N 1
ATOM 1940 C CA . PHE A 1 255 ? -24.243 -11.983 27.729 1.00 88.94 255 PHE A CA 1
ATOM 1941 C C . PHE A 1 255 ? -25.560 -12.141 28.497 1.00 88.94 255 PHE A C 1
ATOM 1943 O O . PHE A 1 255 ? -25.537 -12.554 29.654 1.00 88.94 255 PHE A O 1
ATOM 1950 N N . HIS A 1 256 ? -26.699 -11.842 27.869 1.00 87.56 256 HIS A N 1
ATOM 1951 C CA . HIS A 1 256 ? -28.006 -11.916 28.524 1.00 87.56 256 HIS A CA 1
ATOM 1952 C C . HIS A 1 256 ? -28.452 -13.344 28.855 1.00 87.56 256 HIS A C 1
ATOM 1954 O O . HIS A 1 256 ? -29.238 -13.509 29.784 1.00 87.56 256 HIS A O 1
ATOM 1960 N N . GLU A 1 257 ? -27.954 -14.374 28.167 1.00 87.88 257 GLU A N 1
ATOM 1961 C CA . GLU A 1 257 ? -28.179 -15.781 28.530 1.00 87.88 257 GLU A CA 1
ATOM 1962 C C . GLU A 1 257 ? -27.535 -16.141 29.873 1.00 87.88 257 GLU A C 1
ATOM 1964 O O . GLU A 1 257 ? -28.116 -16.881 30.671 1.00 87.88 257 GLU A O 1
ATOM 1969 N N . LYS A 1 258 ? -26.343 -15.603 30.145 1.00 86.94 258 LYS A N 1
ATOM 1970 C CA . LYS A 1 258 ? -25.564 -15.921 31.350 1.00 86.94 258 LYS A CA 1
ATOM 1971 C C . LYS A 1 258 ? -25.848 -14.956 32.497 1.00 86.94 258 LYS A C 1
ATOM 1973 O O . LYS A 1 258 ? -25.941 -15.373 33.654 1.00 86.94 258 LYS A O 1
ATOM 1978 N N . PHE A 1 259 ? -26.016 -13.676 32.184 1.00 89.81 259 PHE A N 1
ATOM 1979 C CA . PHE A 1 259 ? -26.031 -12.595 33.156 1.00 89.81 259 PHE A CA 1
ATOM 1980 C C . PHE A 1 259 ? -27.281 -11.725 33.065 1.00 89.81 259 PHE A C 1
ATOM 1982 O O . PHE A 1 259 ? -27.844 -11.466 32.003 1.00 89.81 259 PHE A O 1
ATOM 1989 N N . LEU A 1 260 ? -27.676 -11.209 34.223 1.00 87.25 260 LEU A N 1
ATOM 1990 C CA . LEU A 1 260 ? -28.734 -10.231 34.387 1.00 87.25 260 LEU A CA 1
ATOM 1991 C C . LEU A 1 260 ? -28.207 -9.022 35.157 1.00 87.25 260 LEU A C 1
ATOM 1993 O O . LEU A 1 260 ? -27.517 -9.150 36.166 1.00 87.25 260 LEU A O 1
ATOM 1997 N N . THR A 1 261 ? -28.580 -7.826 34.714 1.00 89.44 261 THR A N 1
ATOM 1998 C CA . THR A 1 261 ? -28.411 -6.593 35.495 1.00 89.44 261 THR A CA 1
ATOM 1999 C C . THR A 1 261 ? -29.753 -6.130 36.039 1.00 89.44 261 THR A C 1
ATOM 2001 O O . THR A 1 261 ? -30.800 -6.568 35.568 1.00 89.44 261 THR A O 1
ATOM 2004 N N . LEU A 1 262 ? -29.751 -5.197 36.997 1.00 86.62 262 LEU A N 1
ATOM 2005 C CA . LEU A 1 262 ? -30.998 -4.606 37.507 1.00 86.62 262 LEU A CA 1
ATOM 2006 C C . LEU A 1 262 ? -31.871 -4.040 36.382 1.00 86.62 262 LEU A C 1
ATOM 2008 O O . LEU A 1 262 ? -33.065 -4.312 36.357 1.00 86.62 262 LEU A O 1
ATOM 2012 N N . THR A 1 263 ? -31.282 -3.319 35.426 1.00 86.69 263 THR A N 1
ATOM 2013 C CA . THR A 1 263 ? -32.022 -2.765 34.284 1.00 86.69 263 THR A CA 1
ATOM 2014 C C . THR A 1 263 ? -32.630 -3.868 33.416 1.00 86.69 263 THR A C 1
ATOM 2016 O O . THR A 1 263 ? -33.788 -3.761 33.024 1.00 86.69 263 THR A O 1
ATOM 2019 N N . SER A 1 264 ? -31.885 -4.952 33.180 1.00 86.50 264 SER A N 1
ATOM 2020 C CA . SER A 1 264 ? -32.368 -6.106 32.407 1.00 86.50 264 SER A CA 1
ATOM 2021 C C . SER A 1 264 ? -33.513 -6.819 33.134 1.00 86.50 264 SER A C 1
ATOM 2023 O O . SER A 1 264 ? -34.554 -7.083 32.548 1.00 86.50 264 SER A O 1
ATOM 2025 N N . MET A 1 265 ? -33.377 -7.039 34.447 1.00 87.69 265 MET A N 1
ATOM 2026 C CA . MET A 1 265 ? -34.419 -7.649 35.279 1.00 87.69 265 MET A CA 1
ATOM 2027 C C . MET A 1 265 ? -35.698 -6.808 35.318 1.00 87.69 265 MET A C 1
ATOM 2029 O O . MET A 1 265 ? -36.792 -7.359 35.231 1.00 87.69 265 MET A O 1
ATOM 2033 N N . GLN A 1 266 ? -35.581 -5.480 35.422 1.00 89.06 266 GLN A N 1
ATOM 2034 C CA . GLN A 1 266 ? -36.735 -4.577 35.356 1.00 89.06 266 GLN A CA 1
ATOM 2035 C C . GLN A 1 266 ? -37.442 -4.665 34.002 1.00 89.06 266 GLN A C 1
ATOM 2037 O O . GLN A 1 266 ? -38.666 -4.750 33.966 1.00 89.06 266 GLN A O 1
ATOM 2042 N N . ALA A 1 267 ? -36.680 -4.664 32.904 1.00 85.62 267 ALA A N 1
ATOM 2043 C CA . ALA A 1 267 ? -37.231 -4.750 31.556 1.00 85.62 267 ALA A CA 1
ATOM 2044 C C . ALA A 1 267 ? -37.940 -6.091 31.302 1.00 85.62 267 ALA A C 1
ATOM 2046 O O . ALA A 1 267 ? -39.022 -6.105 30.724 1.00 85.62 267 ALA A O 1
ATOM 2047 N N . GLU A 1 268 ? -37.365 -7.204 31.765 1.00 87.06 268 GLU A N 1
ATOM 2048 C CA . GLU A 1 268 ? -37.919 -8.542 31.533 1.00 87.06 268 GLU A CA 1
ATOM 2049 C C . GLU A 1 268 ? -39.109 -8.886 32.446 1.00 87.06 268 GLU A C 1
ATOM 2051 O O . GLU A 1 268 ? -40.020 -9.597 32.028 1.00 87.06 268 GLU A O 1
ATOM 2056 N N . THR A 1 269 ? -39.118 -8.407 33.694 1.00 84.12 269 THR A N 1
ATOM 2057 C CA . THR A 1 269 ? -40.142 -8.791 34.691 1.00 84.12 269 THR A CA 1
ATOM 2058 C C . THR A 1 269 ? -41.205 -7.722 34.926 1.00 84.12 269 THR A C 1
ATOM 2060 O O . THR A 1 269 ? -42.248 -8.014 35.508 1.00 84.12 269 THR A O 1
ATOM 2063 N N . GLY A 1 270 ? -40.943 -6.474 34.527 1.00 83.81 270 GLY A N 1
ATOM 2064 C CA . GLY A 1 270 ? -41.783 -5.315 34.836 1.00 83.81 270 GLY A CA 1
ATOM 2065 C C . GLY A 1 270 ? -41.744 -4.871 36.305 1.00 83.81 270 GLY A C 1
ATOM 2066 O O . GLY A 1 270 ? -42.371 -3.872 36.655 1.00 83.81 270 GLY A O 1
ATOM 2067 N N . LEU A 1 271 ? -41.012 -5.574 37.177 1.00 86.88 271 LEU A N 1
ATOM 2068 C CA . LEU A 1 271 ? -40.926 -5.247 38.598 1.00 86.88 271 LEU A CA 1
ATOM 2069 C C . LEU A 1 271 ? -40.093 -3.981 38.831 1.00 86.88 271 LEU A C 1
ATOM 2071 O O . LEU A 1 271 ? -39.102 -3.706 38.152 1.00 86.88 271 LEU A O 1
ATOM 2075 N N . HIS A 1 272 ? -40.461 -3.209 39.853 1.00 89.00 272 HIS A N 1
ATOM 2076 C CA . HIS A 1 272 ? -39.693 -2.031 40.243 1.00 89.00 272 HIS A CA 1
ATOM 2077 C C . HIS A 1 272 ? -38.330 -2.419 40.850 1.00 89.00 272 HIS A C 1
ATOM 2079 O O . HIS A 1 272 ? -38.208 -3.415 41.568 1.00 89.00 272 HIS A O 1
ATOM 2085 N N . ARG A 1 273 ? -37.300 -1.587 40.630 1.00 83.69 273 ARG A N 1
ATOM 2086 C CA . ARG A 1 273 ? -35.913 -1.814 41.084 1.00 83.69 273 ARG A CA 1
ATOM 2087 C C . ARG A 1 273 ? -35.804 -2.213 42.557 1.00 83.69 273 ARG A C 1
ATOM 2089 O O . ARG A 1 273 ? -35.051 -3.123 42.894 1.00 83.69 273 ARG A O 1
ATOM 2096 N N . ASN A 1 274 ? -36.529 -1.523 43.437 1.00 88.50 274 ASN A N 1
ATOM 2097 C CA . ASN A 1 274 ? -36.464 -1.789 44.878 1.00 88.50 274 ASN A CA 1
ATOM 2098 C C . ASN A 1 274 ? -37.097 -3.138 45.243 1.00 88.50 274 ASN A C 1
ATOM 2100 O O . ASN A 1 274 ? -36.590 -3.818 46.130 1.00 88.50 274 ASN A O 1
ATOM 2104 N N . SER A 1 275 ? -38.148 -3.547 44.528 1.00 86.81 275 SER A N 1
ATOM 2105 C CA . SER A 1 275 ? -38.792 -4.850 44.707 1.00 86.81 275 SER A CA 1
ATOM 2106 C C . SER A 1 275 ? -37.848 -5.977 44.294 1.00 86.81 275 SER A C 1
ATOM 2108 O O . SER A 1 275 ? -37.645 -6.910 45.063 1.00 86.81 275 SER A O 1
ATOM 2110 N N . ILE A 1 276 ? -37.177 -5.839 43.144 1.00 87.38 276 ILE A N 1
ATOM 2111 C CA . ILE A 1 276 ? -36.144 -6.782 42.681 1.00 87.38 276 ILE A CA 1
ATOM 2112 C C . ILE A 1 276 ? -35.031 -6.916 43.726 1.00 87.38 276 ILE A C 1
ATOM 2114 O O . ILE A 1 276 ? -34.702 -8.025 44.135 1.00 87.38 276 ILE A O 1
ATOM 2118 N N . LEU A 1 277 ? -34.488 -5.797 44.221 1.00 87.12 277 LEU A N 1
ATOM 2119 C CA . LEU A 1 277 ? -33.446 -5.823 45.253 1.00 87.12 277 LEU A CA 1
ATOM 2120 C C . LEU A 1 277 ? -33.916 -6.496 46.548 1.00 87.12 277 LEU A C 1
ATOM 2122 O O . LEU A 1 277 ? -33.146 -7.229 47.164 1.00 87.12 277 LEU A O 1
ATOM 2126 N N . SER A 1 278 ? -35.162 -6.260 46.965 1.00 88.19 278 SER A N 1
ATOM 2127 C CA . SER A 1 278 ? -35.731 -6.898 48.154 1.00 88.19 278 SER A CA 1
ATOM 2128 C C . SER A 1 278 ? -35.868 -8.411 47.975 1.00 88.19 278 SER A C 1
ATOM 2130 O O . SER A 1 278 ? -35.523 -9.163 48.882 1.00 88.19 278 SER A O 1
ATOM 2132 N N . LEU A 1 279 ? -36.334 -8.857 46.806 1.00 86.75 279 LEU A N 1
ATOM 2133 C CA . LEU A 1 279 ? -36.504 -10.274 46.483 1.00 86.75 279 LEU A CA 1
ATOM 2134 C C . LEU A 1 279 ? -35.161 -11.006 46.413 1.00 86.75 279 LEU A C 1
ATOM 2136 O O . LEU A 1 279 ? -35.016 -12.067 47.015 1.00 86.75 279 LEU A O 1
ATOM 2140 N N . LEU A 1 280 ? -34.163 -10.414 45.751 1.00 89.06 280 LEU A N 1
ATOM 2141 C CA . LEU A 1 280 ? -32.817 -10.986 45.670 1.00 89.06 280 LEU A CA 1
ATOM 2142 C C . LEU A 1 280 ? -32.167 -11.096 47.057 1.00 89.06 280 LEU A C 1
ATOM 2144 O O . LEU A 1 280 ? -31.581 -12.128 47.371 1.00 89.06 280 LEU A O 1
ATOM 2148 N N . ARG A 1 281 ? -32.334 -10.083 47.922 1.00 88.50 281 ARG A N 1
ATOM 2149 C CA . ARG A 1 281 ? -31.847 -10.138 49.313 1.00 88.50 281 ARG A CA 1
ATOM 2150 C C . ARG A 1 281 ? -32.548 -11.212 50.136 1.00 88.50 281 ARG A C 1
ATOM 2152 O O . ARG A 1 281 ? -31.876 -11.933 50.862 1.00 88.50 281 ARG A O 1
ATOM 2159 N N . ALA A 1 282 ? -33.872 -11.331 50.027 1.00 86.44 282 ALA A N 1
ATOM 2160 C CA . ALA A 1 282 ? -34.636 -12.345 50.755 1.00 86.44 282 ALA A CA 1
ATOM 2161 C C . ALA A 1 282 ? -34.235 -13.772 50.344 1.00 86.44 282 ALA A C 1
ATOM 2163 O O . ALA A 1 282 ? -34.174 -14.662 51.186 1.00 86.44 282 ALA A O 1
ATOM 2164 N N . ALA A 1 283 ? -33.917 -13.972 49.063 1.00 85.25 283 ALA A N 1
ATOM 2165 C CA . ALA A 1 283 ? -33.424 -15.238 48.530 1.00 85.25 283 ALA A CA 1
ATOM 2166 C C . ALA A 1 283 ? -31.901 -15.430 48.679 1.00 85.25 283 ALA A C 1
ATOM 2168 O O . ALA A 1 283 ? -31.379 -16.447 48.237 1.00 85.25 283 ALA A O 1
ATOM 2169 N N . SER A 1 284 ? -31.187 -14.482 49.301 1.00 86.31 284 SER A N 1
ATOM 2170 C CA . SER A 1 284 ? -29.724 -14.506 49.466 1.00 86.31 284 SER A CA 1
ATOM 2171 C C . SER A 1 284 ? -28.940 -14.663 48.151 1.00 86.31 284 SER A C 1
ATOM 2173 O O . SER A 1 284 ? -27.860 -15.249 48.138 1.00 86.31 284 SER A O 1
ATOM 2175 N N . VAL A 1 285 ? -29.459 -14.123 47.042 1.00 86.31 285 VAL A N 1
ATOM 2176 C CA . VAL A 1 285 ? -28.767 -14.131 45.742 1.00 86.31 285 VAL A CA 1
ATOM 2177 C C . VAL A 1 285 ? -27.716 -13.020 45.725 1.00 86.31 285 VAL A C 1
ATOM 2179 O O . VAL A 1 285 ? -28.044 -11.833 45.828 1.00 86.31 285 VAL A O 1
ATOM 2182 N N . GLY A 1 286 ? -26.446 -13.411 45.616 1.00 82.31 286 GLY A N 1
ATOM 2183 C CA . GLY A 1 286 ? -25.304 -12.500 45.586 1.00 82.31 286 GLY A CA 1
ATOM 2184 C C . GLY A 1 286 ? -25.069 -11.867 44.214 1.00 82.31 286 GLY A C 1
ATOM 2185 O O . GLY A 1 286 ? -25.560 -12.339 43.190 1.00 82.31 286 GLY A O 1
ATOM 2186 N N . VAL A 1 287 ? -24.287 -10.786 44.192 1.00 87.12 287 VAL A N 1
ATOM 2187 C CA . VAL A 1 287 ? -23.719 -10.279 42.935 1.00 87.12 287 VAL A CA 1
ATOM 2188 C C . VAL A 1 287 ? -22.659 -11.249 42.422 1.00 87.12 287 VAL A C 1
ATOM 2190 O O . VAL A 1 287 ? -21.961 -11.900 43.201 1.00 87.12 287 VAL A O 1
ATOM 2193 N N . PHE A 1 288 ? -22.522 -11.325 41.106 1.00 84.25 288 PHE A N 1
ATOM 2194 C CA . PHE A 1 288 ? -21.489 -12.107 40.455 1.00 84.25 288 PHE A CA 1
ATOM 2195 C C . PHE A 1 288 ? -20.115 -11.482 40.724 1.00 84.25 288 PHE A C 1
ATOM 2197 O O . PHE A 1 288 ? -19.770 -10.445 40.156 1.00 84.25 288 PHE A O 1
ATOM 2204 N N . ALA A 1 289 ? -19.353 -12.124 41.608 1.00 82.25 289 ALA A N 1
ATOM 2205 C CA . ALA A 1 289 ? -18.008 -11.717 41.995 1.00 82.25 289 ALA A CA 1
ATOM 2206 C C . ALA A 1 289 ? -17.070 -12.938 42.081 1.00 82.25 289 ALA A C 1
ATOM 2208 O O . ALA A 1 289 ? -16.673 -13.338 43.182 1.00 82.25 289 ALA A O 1
ATOM 2209 N N . PRO A 1 290 ? -16.744 -13.587 40.945 1.00 77.06 290 PRO A N 1
ATOM 2210 C CA . PRO A 1 290 ? -15.769 -14.671 40.934 1.00 77.06 290 PRO A CA 1
ATOM 2211 C C . PRO A 1 290 ? -14.420 -14.155 41.449 1.00 77.06 290 PRO A C 1
ATOM 2213 O O . PRO A 1 290 ? -14.014 -13.033 41.148 1.00 77.06 290 PRO A O 1
ATOM 2216 N N . GLU A 1 291 ? -13.761 -14.959 42.286 1.00 70.00 291 GLU A N 1
ATOM 2217 C CA . GLU A 1 291 ? -12.462 -14.636 42.903 1.00 70.00 291 GLU A CA 1
ATOM 2218 C C . GLU A 1 291 ? -12.435 -13.309 43.698 1.00 70.00 291 GLU A C 1
ATOM 2220 O O . GLU A 1 291 ? -11.375 -12.740 43.949 1.00 70.00 291 GLU A O 1
ATOM 2225 N N . GLY A 1 292 ? -13.601 -12.806 44.125 1.00 69.56 292 GLY A N 1
ATOM 2226 C CA . GLY A 1 292 ? -13.721 -11.550 44.873 1.00 69.56 292 GLY A CA 1
ATOM 2227 C C . GLY A 1 292 ? -13.628 -10.280 44.016 1.00 69.56 292 GLY A C 1
ATOM 2228 O O . GLY A 1 292 ? -13.553 -9.182 44.570 1.00 69.56 292 GLY A O 1
ATOM 2229 N N . LEU A 1 293 ? -13.649 -10.399 42.684 1.00 74.00 293 LEU A N 1
ATOM 2230 C CA . LEU A 1 293 ? -13.629 -9.262 41.763 1.00 74.00 293 LEU A CA 1
ATOM 2231 C C . LEU A 1 293 ? -15.030 -8.639 41.623 1.00 74.00 293 LEU A C 1
ATOM 2233 O O . LEU A 1 293 ? -15.977 -9.298 41.203 1.00 74.00 293 LEU A O 1
ATOM 2237 N N . ASP A 1 294 ? -15.170 -7.351 41.957 1.00 78.12 294 ASP A N 1
ATOM 2238 C CA . ASP A 1 294 ? -16.433 -6.606 41.818 1.00 78.12 294 ASP A CA 1
ATOM 2239 C C . ASP A 1 294 ? -16.610 -6.060 40.390 1.00 78.12 294 ASP A C 1
ATOM 2241 O O . ASP A 1 294 ? -16.046 -5.025 40.019 1.00 78.12 294 ASP A O 1
ATOM 2245 N N . PHE A 1 295 ? -17.459 -6.723 39.602 1.00 78.19 295 PHE A N 1
ATOM 2246 C CA . PHE A 1 295 ? -17.865 -6.267 38.265 1.00 78.19 295 PHE A CA 1
ATOM 2247 C C . PHE A 1 295 ? -19.100 -5.345 38.287 1.00 78.19 295 PHE A C 1
ATOM 2249 O O . PHE A 1 295 ? -19.588 -4.908 37.241 1.00 78.19 295 PHE A O 1
ATOM 2256 N N . GLY A 1 296 ? -19.596 -4.984 39.473 1.00 80.81 296 GLY A N 1
ATOM 2257 C CA . GLY A 1 296 ? -20.821 -4.222 39.677 1.00 80.81 296 GLY A CA 1
ATOM 2258 C C . GLY A 1 296 ? -22.060 -5.104 39.887 1.00 80.81 296 GLY A C 1
ATOM 2259 O O . GLY A 1 296 ? -21.947 -6.297 40.147 1.00 80.81 296 GLY A O 1
ATOM 2260 N N . PRO A 1 297 ? -23.275 -4.524 39.802 1.00 83.69 297 PRO A N 1
ATOM 2261 C CA . PRO A 1 297 ? -24.534 -5.218 40.090 1.00 83.69 297 PRO A CA 1
ATOM 2262 C C . PRO A 1 297 ? -24.969 -6.136 38.931 1.00 83.69 297 PRO A C 1
ATOM 2264 O O . PRO A 1 297 ? -26.021 -5.927 38.317 1.00 83.69 297 PRO A O 1
ATOM 2267 N N . ILE A 1 298 ? -24.131 -7.123 38.625 1.00 87.38 298 ILE A N 1
ATOM 2268 C CA . ILE A 1 298 ? -24.369 -8.206 37.671 1.00 87.38 298 ILE A CA 1
ATOM 2269 C C . ILE A 1 298 ? -24.721 -9.456 38.477 1.00 87.38 298 ILE A C 1
ATOM 2271 O O . ILE A 1 298 ? -24.123 -9.706 39.517 1.00 87.38 298 ILE A O 1
ATOM 2275 N N . TYR A 1 299 ? -25.695 -10.229 38.015 1.00 88.88 299 TYR A N 1
ATOM 2276 C CA . TYR A 1 299 ? -26.194 -11.430 38.678 1.00 88.88 299 TYR A CA 1
ATOM 2277 C C . TYR A 1 299 ? -26.218 -12.582 37.681 1.00 88.88 299 TYR A C 1
ATOM 2279 O O . TYR A 1 299 ? -26.447 -12.363 36.489 1.00 88.88 299 TYR A O 1
ATOM 2287 N N . LEU A 1 300 ? -26.016 -13.811 38.152 1.00 89.19 300 LEU A N 1
ATOM 2288 C CA . LEU A 1 300 ? -26.182 -14.991 37.309 1.00 89.19 300 LEU A CA 1
ATOM 2289 C C . LEU A 1 300 ? -27.664 -15.198 37.005 1.00 89.19 300 LEU A C 1
ATOM 2291 O O . LEU A 1 300 ? -28.504 -15.237 37.909 1.00 89.19 300 LEU A O 1
ATOM 2295 N N . ARG A 1 301 ? -27.993 -15.355 35.720 1.00 89.62 301 ARG A N 1
ATOM 2296 C CA . ARG A 1 301 ? -29.381 -15.514 35.270 1.00 89.62 301 ARG A CA 1
ATOM 2297 C C . ARG A 1 301 ? -30.055 -16.717 35.926 1.00 89.62 301 ARG A C 1
ATOM 2299 O O . ARG A 1 301 ? -31.210 -16.619 36.335 1.00 89.62 301 ARG A O 1
ATOM 2306 N N . GLN A 1 302 ? -29.317 -17.818 36.059 1.00 88.38 302 GLN A N 1
ATOM 2307 C CA . GLN A 1 302 ? -29.800 -19.070 36.647 1.00 88.38 302 GLN A CA 1
ATOM 2308 C C . GLN A 1 302 ? -30.195 -18.933 38.125 1.00 88.38 302 GLN A C 1
ATOM 2310 O O . GLN A 1 302 ? -31.061 -19.669 38.582 1.00 88.38 302 GLN A O 1
ATOM 2315 N N . GLU A 1 303 ? -29.618 -17.975 38.854 1.00 87.19 303 GLU A N 1
ATOM 2316 C CA . GLU A 1 303 ? -29.913 -17.751 40.274 1.00 87.19 303 GLU A CA 1
ATOM 2317 C C . GLU A 1 303 ? -30.976 -16.664 40.471 1.00 87.19 303 GLU A C 1
ATOM 2319 O O . GLU A 1 303 ? -31.910 -16.824 41.255 1.00 87.19 303 GLU A O 1
ATOM 2324 N N . ALA A 1 304 ? -30.868 -15.557 39.730 1.00 87.06 304 ALA A N 1
ATOM 2325 C CA . ALA A 1 304 ? -31.745 -14.404 39.904 1.00 87.06 304 ALA A CA 1
ATOM 2326 C C . ALA A 1 304 ? -33.139 -14.606 39.287 1.00 87.06 304 ALA A C 1
ATOM 2328 O O . ALA A 1 304 ? -34.148 -14.260 39.905 1.00 87.06 304 ALA A O 1
ATOM 2329 N N . MET A 1 305 ? -33.227 -15.167 38.076 1.00 86.06 305 MET A N 1
ATOM 2330 C CA . MET A 1 305 ? -34.491 -15.229 37.331 1.00 86.06 305 MET A CA 1
ATOM 2331 C C . MET A 1 305 ? -35.570 -16.110 37.995 1.00 86.06 305 MET A C 1
ATOM 2333 O O . MET A 1 305 ? -36.721 -15.668 38.062 1.00 86.06 305 MET A O 1
ATOM 2337 N N . PRO A 1 306 ? -35.262 -17.304 38.551 1.00 87.19 306 PRO A N 1
ATOM 2338 C CA . PRO A 1 306 ? -36.270 -18.134 39.223 1.00 87.19 306 PRO A CA 1
ATOM 2339 C C . PRO A 1 306 ? -36.939 -17.440 40.419 1.00 87.19 306 PRO A C 1
ATOM 2341 O O . PRO A 1 306 ? -38.151 -17.570 40.620 1.00 87.19 306 PRO A O 1
ATOM 2344 N N . VAL A 1 307 ? -36.171 -16.657 41.187 1.00 86.94 307 VAL A N 1
ATOM 2345 C CA . VAL A 1 307 ? -36.676 -15.888 42.337 1.00 86.94 307 VAL A CA 1
ATOM 2346 C C . VAL A 1 307 ? -37.686 -14.837 41.877 1.00 86.94 307 VAL A C 1
ATOM 2348 O O . VAL A 1 307 ? -38.761 -14.698 42.465 1.00 86.94 307 VAL A O 1
ATOM 2351 N N . LEU A 1 308 ? -37.373 -14.128 40.790 1.00 86.25 308 LEU A N 1
ATOM 2352 C CA . LEU A 1 308 ? -38.227 -13.065 40.263 1.00 86.25 308 LEU A CA 1
ATOM 2353 C C . LEU A 1 308 ? -39.507 -13.600 39.614 1.00 86.25 308 LEU A C 1
ATOM 2355 O O . LEU A 1 308 ? -40.580 -13.034 39.826 1.00 86.25 308 LEU A O 1
ATOM 2359 N N . LEU A 1 309 ? -39.426 -14.713 38.881 1.00 83.38 309 LEU A N 1
ATOM 2360 C CA . LEU A 1 309 ? -40.597 -15.348 38.266 1.00 83.38 309 LEU A CA 1
ATOM 2361 C C . LEU A 1 309 ? -41.573 -15.897 39.313 1.00 83.38 309 LEU A C 1
ATOM 2363 O O . LEU A 1 309 ? -42.786 -15.742 39.170 1.00 83.38 309 LEU A O 1
ATOM 2367 N N . THR A 1 310 ? -41.056 -16.473 40.402 1.00 79.38 310 THR A N 1
ATOM 2368 C CA . THR A 1 310 ? -41.888 -16.972 41.510 1.00 79.38 310 THR A CA 1
ATOM 2369 C C . THR A 1 310 ? -42.661 -15.839 42.193 1.00 79.38 310 THR A C 1
ATOM 2371 O O . THR A 1 310 ? -43.806 -16.026 42.606 1.00 79.38 310 THR A O 1
ATOM 2374 N N . ALA A 1 311 ? -42.066 -14.647 42.288 1.00 70.94 311 ALA A N 1
ATOM 2375 C CA . ALA A 1 311 ? -42.709 -13.467 42.860 1.00 70.94 311 ALA A CA 1
ATOM 2376 C C . ALA A 1 311 ? -43.721 -12.819 41.898 1.00 70.94 311 ALA A C 1
ATOM 2378 O O . ALA A 1 311 ? -44.844 -12.530 42.301 1.00 70.94 311 ALA A O 1
ATOM 2379 N N . SER A 1 312 ? -43.370 -12.669 40.617 1.00 63.88 312 SER A N 1
ATOM 2380 C CA . SER A 1 312 ? -44.262 -12.095 39.596 1.00 63.88 312 SER A CA 1
ATOM 2381 C C . SER A 1 312 ? -45.503 -12.966 39.339 1.00 63.88 312 SER A C 1
ATOM 2383 O O . SER A 1 312 ? -46.599 -12.455 39.113 1.00 63.88 312 SER A O 1
ATOM 2385 N N . GLY A 1 313 ? -45.370 -14.294 39.451 1.00 57.97 313 GLY A N 1
ATOM 2386 C CA . GLY A 1 313 ? -46.502 -15.224 39.383 1.00 57.97 313 GLY A CA 1
ATOM 2387 C C . GLY A 1 313 ? -47.438 -15.172 40.597 1.00 57.97 313 GLY A C 1
ATOM 2388 O O . GLY A 1 313 ? -48.604 -15.545 40.474 1.00 57.97 313 GLY A O 1
ATOM 2389 N N . ARG A 1 314 ? -46.962 -14.692 41.756 1.00 52.75 314 ARG A N 1
ATOM 2390 C CA . ARG A 1 314 ? -47.789 -14.486 42.958 1.00 52.75 314 ARG A CA 1
ATOM 2391 C C . ARG A 1 314 ? -48.601 -13.191 42.915 1.00 52.75 314 ARG A C 1
ATOM 2393 O O . ARG A 1 314 ? -49.651 -13.158 43.535 1.00 52.75 314 ARG A O 1
ATOM 2400 N N . GLU A 1 315 ? -48.166 -12.170 42.177 1.00 47.16 315 GLU A N 1
ATOM 2401 C CA . GLU A 1 315 ? -48.922 -10.912 42.009 1.00 47.16 315 GLU A CA 1
ATOM 2402 C C . GLU A 1 315 ? -50.076 -11.011 40.991 1.00 47.16 315 GLU A C 1
ATOM 2404 O O . GLU A 1 315 ? -50.922 -10.124 40.940 1.00 47.16 315 GLU A O 1
ATOM 2409 N N . LYS A 1 316 ? -50.138 -12.079 40.179 1.00 43.44 316 LYS A N 1
ATOM 2410 C CA . LYS A 1 316 ? -51.203 -12.301 39.176 1.00 43.44 316 LYS A CA 1
ATOM 2411 C C . LYS A 1 316 ? -52.329 -13.251 39.626 1.00 43.44 316 LYS A C 1
ATOM 2413 O O . LYS A 1 316 ? -53.125 -13.667 38.784 1.00 43.44 316 LYS A O 1
ATOM 2418 N N . ARG A 1 317 ? -52.400 -13.617 40.908 1.00 35.22 317 ARG A N 1
ATOM 2419 C CA . ARG A 1 317 ? -53.520 -14.365 41.510 1.00 35.22 317 ARG A CA 1
ATOM 2420 C C . ARG A 1 317 ? -54.187 -13.524 42.581 1.00 35.22 317 ARG A C 1
ATOM 2422 O O . ARG A 1 317 ? -55.426 -13.627 42.674 1.00 35.22 317 ARG A O 1
#

Radius of gyration: 34.26 Å; chains: 1; bounding box: 80×58×99 Å

Organism: NCBI:txid34002

Sequence (317 aa):
MAEFLLGREVSERRLHSVRTASLETGVGEVALEQFLTEAGAFTPGDDRPRSRRTFPANIYAPLLAEVASLVTAIGLAQAMGATRGEVEALIRGGVLTPRTQNASIKLKWRIQDGLALNAELQALAVPNPSGGQGWERLQAASARAHMPVGDFISAIRAGELQVGRVAADESYHGFSVRKLSVDRWLKARADHAMRAVDALPNVMSAAEFARSIGLRDKRRFQALIEAGHAEALETVHPVTRRMQLRMTEAHIASFHEKFLTLTSMQAETGLHRNSILSLLRAASVGVFAPEGLDFGPIYLRQEAMPVLLTASGREKR

pLDDT: mean 84.14, std 10.61, range [35.22, 95.0]